Protein AF-A0A7S4A4K2-F1 (afdb_monomer_lite)

Structure (mmCIF, N/CA/C/O backbone):
data_AF-A0A7S4A4K2-F1
#
_entry.id   AF-A0A7S4A4K2-F1
#
loop_
_atom_site.group_PDB
_atom_site.id
_atom_site.type_symbol
_atom_site.label_atom_id
_atom_site.label_alt_id
_atom_site.label_comp_id
_atom_site.label_asym_id
_atom_site.label_entity_id
_atom_site.label_seq_id
_atom_site.pdbx_PDB_ins_code
_atom_site.Cartn_x
_atom_site.Cartn_y
_atom_site.Cartn_z
_atom_site.occupancy
_atom_site.B_iso_or_equiv
_atom_site.auth_seq_id
_atom_site.auth_comp_id
_atom_site.auth_asym_id
_atom_site.auth_atom_id
_atom_site.pdbx_PDB_model_num
ATOM 1 N N . ARG A 1 1 ? -18.159 4.694 46.677 1.00 87.50 1 ARG A N 1
ATOM 2 C CA . ARG A 1 1 ? -17.493 3.717 45.771 1.00 87.50 1 ARG A CA 1
ATOM 3 C C . ARG A 1 1 ? -18.398 3.325 44.604 1.00 87.50 1 ARG A C 1
ATOM 5 O O . ARG A 1 1 ? -17.973 3.451 43.465 1.00 87.50 1 ARG A O 1
ATOM 12 N N . GLU A 1 2 ? -19.650 2.939 44.854 1.00 92.75 2 GLU A N 1
ATOM 13 C CA . GLU A 1 2 ? -20.590 2.555 43.790 1.00 92.75 2 GLU A CA 1
ATOM 14 C C . GLU A 1 2 ? -20.955 3.700 42.827 1.00 92.75 2 GLU A C 1
ATOM 16 O O . GLU A 1 2 ? -20.898 3.511 41.615 1.00 92.75 2 GLU A O 1
ATOM 21 N N . ALA A 1 3 ? -21.215 4.909 43.340 1.00 91.50 3 ALA A N 1
ATOM 22 C CA . ALA A 1 3 ? -21.452 6.094 42.506 1.00 91.50 3 ALA A CA 1
ATOM 23 C C . ALA A 1 3 ? -20.282 6.385 41.541 1.00 91.50 3 ALA A C 1
ATOM 25 O O . ALA A 1 3 ? -20.495 6.662 40.364 1.00 91.50 3 ALA A O 1
ATOM 26 N N . ALA A 1 4 ? -19.038 6.226 42.008 1.00 90.81 4 ALA A N 1
ATOM 27 C CA . ALA A 1 4 ? -17.843 6.402 41.181 1.00 90.81 4 ALA A CA 1
ATOM 28 C C . ALA A 1 4 ? -17.706 5.317 40.094 1.00 90.81 4 ALA A C 1
ATOM 30 O O . ALA A 1 4 ? -17.271 5.618 38.984 1.00 90.81 4 ALA A O 1
ATOM 31 N N . ARG A 1 5 ? -18.108 4.068 40.377 1.00 94.44 5 ARG A N 1
ATOM 32 C CA . ARG A 1 5 ? -18.163 2.993 39.370 1.00 94.44 5 ARG A CA 1
ATOM 33 C C . ARG A 1 5 ? -19.201 3.307 38.290 1.00 94.44 5 ARG A C 1
ATOM 35 O O . ARG A 1 5 ? -18.860 3.289 37.111 1.00 94.44 5 ARG A O 1
ATOM 42 N N . ARG A 1 6 ? -20.424 3.680 38.690 1.00 94.19 6 ARG A N 1
ATOM 43 C CA . ARG A 1 6 ? -21.507 4.053 37.761 1.00 94.19 6 ARG A CA 1
ATOM 44 C C . ARG A 1 6 ? -21.107 5.229 36.864 1.00 94.19 6 ARG A C 1
ATOM 46 O O . ARG A 1 6 ? -21.368 5.194 35.666 1.00 94.19 6 ARG A O 1
ATOM 53 N N . ALA A 1 7 ? -20.414 6.228 37.417 1.00 91.81 7 ALA A N 1
ATOM 54 C CA . ALA A 1 7 ? -19.897 7.359 36.647 1.00 91.81 7 ALA A CA 1
ATOM 55 C C . ALA A 1 7 ? -18.843 6.938 35.603 1.00 91.81 7 ALA A C 1
ATOM 57 O O . ALA A 1 7 ? -18.898 7.394 34.462 1.00 91.81 7 ALA A O 1
ATOM 58 N N . ARG A 1 8 ? -17.914 6.032 35.950 1.00 94.38 8 ARG A N 1
ATOM 59 C CA . ARG A 1 8 ? -16.913 5.499 35.003 1.00 94.38 8 ARG A CA 1
ATOM 60 C C . ARG A 1 8 ? -17.552 4.691 33.875 1.00 94.38 8 ARG A C 1
ATOM 62 O O . ARG A 1 8 ? -17.180 4.870 32.720 1.00 94.38 8 ARG A O 1
ATOM 69 N N . GLU A 1 9 ? -18.526 3.842 34.193 1.00 95.00 9 GLU A N 1
ATOM 70 C CA . GLU A 1 9 ? -19.271 3.065 33.195 1.00 95.00 9 GLU A CA 1
ATOM 71 C C . GLU A 1 9 ? -20.074 3.972 32.256 1.00 95.00 9 GLU A C 1
ATOM 73 O O . GLU A 1 9 ? -20.038 3.786 31.042 1.00 95.00 9 GLU A O 1
ATOM 78 N N . ALA A 1 10 ? -20.755 4.989 32.795 1.00 92.69 10 ALA A N 1
ATOM 79 C CA . ALA A 1 10 ? -21.482 5.968 31.992 1.00 92.69 10 ALA A CA 1
ATOM 80 C C . ALA A 1 10 ? -20.543 6.750 31.057 1.00 92.69 10 ALA A C 1
ATOM 82 O O . ALA A 1 10 ? -20.833 6.871 29.869 1.00 92.69 10 ALA A O 1
ATOM 83 N N . ALA A 1 11 ? -19.388 7.202 31.557 1.00 92.06 11 ALA A N 1
ATOM 84 C CA . ALA A 1 11 ? -18.377 7.871 30.740 1.00 92.06 11 ALA A CA 1
ATOM 85 C C . ALA A 1 11 ? -17.796 6.947 29.654 1.00 92.06 11 ALA A C 1
ATOM 87 O O . ALA A 1 11 ? -17.561 7.394 28.532 1.00 92.06 11 ALA A O 1
ATOM 88 N N . SER A 1 12 ? -17.591 5.660 29.956 1.00 92.31 12 SER A N 1
ATOM 89 C CA . SER A 1 12 ? -17.150 4.671 28.967 1.00 92.31 12 SER A CA 1
ATOM 90 C C . SER A 1 12 ? -18.190 4.472 27.865 1.00 92.31 12 SER A C 1
ATOM 92 O O . SER A 1 12 ? -17.838 4.539 26.691 1.00 92.31 12 SER A O 1
ATOM 94 N N . ARG A 1 13 ? -19.471 4.306 28.228 1.00 92.50 13 ARG A N 1
ATOM 95 C CA . ARG A 1 13 ? -20.576 4.178 27.264 1.00 92.50 13 ARG A CA 1
ATOM 96 C C . ARG A 1 13 ? -20.718 5.418 26.385 1.00 92.50 13 ARG A C 1
ATOM 98 O O . ARG A 1 13 ? -20.894 5.286 25.181 1.00 92.50 13 ARG A O 1
ATOM 105 N N . ALA A 1 14 ? -20.592 6.613 26.962 1.00 90.69 14 ALA A N 1
ATOM 106 C CA . ALA A 1 14 ? -20.636 7.862 26.205 1.00 90.69 14 ALA A CA 1
ATOM 107 C C . ALA A 1 14 ? -19.476 7.963 25.198 1.00 90.69 14 ALA A C 1
ATOM 109 O O . ALA A 1 14 ? -19.697 8.277 24.033 1.00 90.69 14 ALA A O 1
ATOM 110 N N . ARG A 1 15 ? -18.244 7.631 25.613 1.00 89.44 15 ARG A N 1
ATOM 111 C CA . ARG A 1 15 ? -17.077 7.592 24.711 1.00 89.44 15 ARG A CA 1
ATOM 112 C C . ARG A 1 15 ? -17.244 6.568 23.593 1.00 89.44 15 ARG A C 1
ATOM 114 O O . ARG A 1 15 ? -16.834 6.826 22.468 1.00 89.44 15 ARG A O 1
ATOM 121 N N . GLU A 1 16 ? -17.822 5.411 23.898 1.00 85.75 16 GLU A N 1
ATOM 122 C CA . GLU A 1 16 ? -18.100 4.381 22.900 1.00 85.75 16 GLU A CA 1
ATOM 123 C C . GLU A 1 16 ? -19.171 4.832 21.899 1.00 85.75 16 GLU A C 1
ATOM 125 O O . GLU A 1 16 ? -19.001 4.618 20.703 1.00 85.75 16 GLU A O 1
ATOM 130 N N . ALA A 1 17 ? -20.227 5.510 22.360 1.00 83.94 17 ALA A N 1
ATOM 131 C CA . ALA A 1 17 ? -21.260 6.068 21.490 1.00 83.94 17 ALA A CA 1
ATOM 132 C C . ALA A 1 17 ? -20.684 7.103 20.510 1.00 83.94 17 ALA A C 1
ATOM 134 O O . ALA A 1 17 ? -20.900 6.973 19.309 1.00 83.94 17 ALA A O 1
ATOM 135 N N . VAL A 1 18 ? -19.874 8.050 21.004 1.00 87.62 18 VAL A N 1
ATOM 136 C CA . VAL A 1 18 ? -19.183 9.041 20.156 1.00 87.62 18 VAL A CA 1
ATOM 137 C C . VAL A 1 18 ? -18.287 8.351 19.127 1.00 87.62 18 VAL A C 1
ATOM 139 O O . VAL A 1 18 ? -18.363 8.659 17.943 1.00 87.62 18 VAL A O 1
ATOM 142 N N . ARG A 1 19 ? -17.486 7.359 19.544 1.00 83.00 19 ARG A N 1
ATOM 143 C CA . ARG A 1 19 ? -16.639 6.593 18.614 1.00 83.00 19 ARG A CA 1
ATOM 144 C C . ARG A 1 19 ? -17.455 5.885 17.538 1.00 83.00 19 ARG A C 1
ATOM 146 O O . ARG A 1 19 ? -17.050 5.900 16.384 1.00 83.00 19 ARG A O 1
ATOM 153 N N . ARG A 1 20 ? -18.585 5.264 17.893 1.00 82.12 20 ARG A N 1
ATOM 154 C CA . ARG A 1 20 ? -19.461 4.584 16.924 1.00 82.12 20 ARG A CA 1
ATOM 155 C C . ARG A 1 20 ? -20.072 5.561 15.926 1.00 82.12 20 ARG A C 1
ATOM 157 O O . ARG A 1 20 ? -20.151 5.233 14.749 1.00 82.12 20 ARG A O 1
ATOM 164 N N . GLU A 1 21 ? -20.479 6.742 16.378 1.00 85.06 21 GLU A N 1
ATOM 165 C CA . GLU A 1 21 ? -21.014 7.790 15.506 1.00 85.06 21 GLU A CA 1
ATOM 166 C C . GLU A 1 21 ? -19.946 8.323 14.540 1.00 85.06 21 GLU A C 1
ATOM 168 O O . GLU A 1 21 ? -20.183 8.400 13.333 1.00 85.06 21 GLU A O 1
ATOM 173 N N . GLU A 1 22 ? -18.741 8.616 15.039 1.00 84.56 22 GLU A N 1
ATOM 174 C CA . GLU A 1 22 ? -17.606 9.022 14.204 1.00 84.56 22 GLU A CA 1
ATOM 175 C C . GLU A 1 22 ? -17.253 7.955 13.167 1.00 84.56 22 GLU A C 1
ATOM 177 O O . GLU A 1 22 ? -17.004 8.278 12.004 1.00 84.56 22 GLU A O 1
ATOM 182 N N . ALA A 1 23 ? -17.258 6.686 13.571 1.00 80.00 23 ALA A N 1
ATOM 183 C CA . ALA A 1 23 ? -16.930 5.571 12.701 1.00 80.00 23 ALA A CA 1
ATOM 184 C C . ALA A 1 23 ? -18.023 5.331 11.641 1.00 80.00 23 ALA A C 1
ATOM 186 O O . ALA A 1 23 ? -17.724 5.239 10.454 1.00 80.00 23 ALA A O 1
ATOM 187 N N . ALA A 1 24 ? -19.305 5.415 12.014 1.00 79.81 24 ALA A N 1
ATOM 188 C CA . ALA A 1 24 ? -20.416 5.392 11.061 1.00 79.81 24 ALA A CA 1
ATOM 189 C C . ALA A 1 24 ? -20.338 6.552 10.049 1.00 79.81 24 ALA A C 1
ATOM 191 O O . ALA A 1 24 ? -20.499 6.343 8.844 1.00 79.81 24 ALA A O 1
ATOM 192 N N . ARG A 1 25 ? -20.016 7.771 10.505 1.00 84.50 25 ARG A N 1
ATOM 193 C CA . ARG A 1 25 ? -19.803 8.930 9.623 1.00 84.50 25 ARG A CA 1
ATOM 194 C C . ARG A 1 25 ? -18.607 8.722 8.693 1.00 84.50 25 ARG A C 1
ATOM 196 O O . ARG A 1 25 ? -18.665 9.094 7.522 1.00 84.50 25 ARG A O 1
ATOM 203 N N . LYS A 1 26 ? -17.528 8.126 9.201 1.00 83.88 26 LYS A N 1
ATOM 204 C CA . LYS A 1 26 ? -16.335 7.766 8.428 1.00 83.88 26 LYS A CA 1
ATOM 205 C C . LYS A 1 26 ? -16.660 6.718 7.362 1.00 83.88 26 LYS A C 1
ATOM 207 O O . LYS A 1 26 ? -16.248 6.880 6.220 1.00 83.88 26 LYS A O 1
ATOM 212 N N . ALA A 1 27 ? -17.429 5.692 7.707 1.00 78.56 27 ALA A N 1
ATOM 213 C CA . ALA A 1 27 ? -17.874 4.669 6.775 1.00 78.56 27 ALA A CA 1
ATOM 214 C C . ALA A 1 27 ? -18.816 5.248 5.703 1.00 78.56 27 ALA A C 1
ATOM 216 O O . ALA A 1 27 ? -18.757 4.841 4.551 1.00 78.56 27 ALA A O 1
ATOM 217 N N . ALA A 1 28 ? -19.652 6.236 6.030 1.00 81.62 28 ALA A N 1
ATOM 218 C CA . ALA A 1 28 ? -20.587 6.837 5.076 1.00 81.62 28 ALA A CA 1
ATOM 219 C C . ALA A 1 28 ? -19.924 7.675 3.962 1.00 81.62 28 ALA A C 1
ATOM 221 O O . ALA A 1 28 ? -20.559 7.913 2.936 1.00 81.62 28 ALA A O 1
ATOM 222 N N . ARG A 1 29 ? -18.668 8.112 4.132 1.00 87.62 29 ARG A N 1
ATOM 223 C CA . ARG A 1 29 ? -17.941 8.917 3.133 1.00 87.62 29 ARG A CA 1
ATOM 224 C C . ARG A 1 29 ? -16.995 8.075 2.257 1.00 87.62 29 ARG A C 1
ATOM 226 O O . ARG A 1 29 ? -16.599 6.978 2.660 1.00 87.62 29 ARG A O 1
ATOM 233 N N . PRO A 1 30 ? -16.575 8.593 1.087 1.00 88.81 30 PRO A N 1
ATOM 234 C CA . PRO A 1 30 ? -15.472 8.012 0.324 1.00 88.81 30 PRO A CA 1
ATOM 235 C C . PRO A 1 30 ? -14.167 7.940 1.135 1.00 88.81 30 PRO A C 1
ATOM 237 O O . PRO A 1 30 ? -13.930 8.812 1.986 1.00 88.81 30 PRO A O 1
ATOM 240 N N . PRO A 1 31 ? -13.313 6.924 0.895 1.00 93.75 31 PRO A N 1
ATOM 241 C CA . PRO A 1 31 ? -12.045 6.799 1.598 1.00 93.75 31 PRO A CA 1
ATOM 242 C C . PRO A 1 31 ? -11.072 7.905 1.185 1.00 93.75 31 PRO A C 1
ATOM 244 O O . PRO A 1 31 ? -10.984 8.292 0.020 1.00 93.75 31 PRO A O 1
ATOM 247 N N . ARG A 1 32 ? -10.300 8.377 2.161 1.00 96.81 32 ARG A N 1
ATOM 248 C CA . ARG A 1 32 ? -9.120 9.220 1.968 1.00 96.81 32 ARG A CA 1
ATOM 249 C C . ARG A 1 32 ? -7.946 8.326 1.612 1.00 96.81 32 ARG A C 1
ATOM 251 O O . ARG A 1 32 ? -7.582 7.451 2.399 1.00 96.81 32 ARG A O 1
ATOM 258 N N . VAL A 1 33 ? -7.346 8.559 0.456 1.00 98.00 33 VAL A N 1
ATOM 259 C CA . VAL A 1 33 ? -6.294 7.706 -0.097 1.00 98.00 33 VAL A CA 1
ATOM 260 C C . VAL A 1 33 ? -4.959 8.430 -0.020 1.00 98.00 33 VAL A C 1
ATOM 262 O O . VAL A 1 33 ? -4.809 9.510 -0.584 1.00 98.00 33 VAL A O 1
ATOM 265 N N . LEU A 1 34 ? -3.983 7.846 0.675 1.00 98.38 34 LEU A N 1
ATOM 266 C CA . LEU A 1 34 ? -2.590 8.285 0.581 1.00 98.38 34 LEU A CA 1
ATOM 267 C C . LEU A 1 34 ? -1.860 7.379 -0.408 1.00 98.38 34 LEU A C 1
ATOM 269 O O . LEU A 1 34 ? -1.658 6.196 -0.136 1.00 98.38 34 LEU A O 1
ATOM 273 N N . PHE A 1 35 ? -1.468 7.933 -1.549 1.00 98.38 35 PHE A N 1
ATOM 274 C CA . PHE A 1 35 ? -0.656 7.251 -2.545 1.00 98.38 35 PHE A CA 1
ATOM 275 C C . PHE A 1 35 ? 0.831 7.552 -2.330 1.00 98.38 35 PHE A C 1
ATOM 277 O O . PHE A 1 35 ? 1.246 8.710 -2.316 1.00 98.38 35 PHE A O 1
ATOM 284 N N . VAL A 1 36 ? 1.636 6.498 -2.205 1.00 97.69 36 VAL A N 1
ATOM 285 C CA . VAL A 1 36 ? 3.095 6.549 -2.089 1.00 97.69 36 VAL A CA 1
ATOM 286 C C . VAL A 1 36 ? 3.693 6.037 -3.397 1.00 97.69 36 VAL A C 1
ATOM 288 O O . VAL A 1 36 ? 3.592 4.851 -3.737 1.00 97.69 36 VAL A O 1
ATOM 291 N N . HIS A 1 37 ? 4.277 6.951 -4.167 1.00 95.75 37 HIS A N 1
ATOM 292 C CA . HIS A 1 37 ? 4.726 6.675 -5.529 1.00 95.75 37 HIS A CA 1
ATOM 293 C C . HIS A 1 37 ? 6.018 5.835 -5.586 1.00 95.75 37 HIS A C 1
ATOM 295 O O . HIS A 1 37 ? 6.697 5.620 -4.587 1.00 95.75 37 HIS A O 1
ATOM 301 N N . GLY A 1 38 ? 6.353 5.314 -6.768 1.00 91.75 38 GLY A N 1
ATOM 302 C CA . GLY A 1 38 ? 7.598 4.571 -7.000 1.00 91.75 38 GLY A CA 1
ATOM 303 C C . GLY A 1 38 ? 8.807 5.485 -7.224 1.00 91.75 38 GLY A C 1
ATOM 304 O O . GLY A 1 38 ? 8.650 6.696 -7.396 1.00 91.75 38 GLY A O 1
ATOM 305 N N . LEU A 1 39 ? 10.004 4.899 -7.290 1.00 87.25 39 LEU A N 1
ATOM 306 C CA . LEU A 1 39 ? 11.230 5.617 -7.644 1.00 87.25 39 LEU A CA 1
ATOM 307 C C . LEU A 1 39 ? 11.095 6.216 -9.055 1.00 87.25 39 LEU A C 1
ATOM 309 O O . LEU A 1 39 ? 10.427 5.616 -9.896 1.00 87.25 39 LEU A O 1
ATOM 313 N N . GLU A 1 40 ? 11.658 7.407 -9.284 1.00 82.94 40 GLU A N 1
ATOM 314 C CA . GLU A 1 40 ? 11.585 8.157 -10.560 1.00 82.94 40 GLU A CA 1
ATOM 315 C C . GLU A 1 40 ? 10.162 8.514 -11.042 1.00 82.94 40 GLU A C 1
ATOM 317 O O . GLU A 1 40 ? 9.976 9.071 -12.122 1.00 82.94 40 GLU A O 1
ATOM 322 N N . SER A 1 41 ? 9.138 8.241 -10.231 1.00 87.44 41 SER A N 1
ATOM 323 C CA . SER A 1 41 ? 7.772 8.714 -10.453 1.00 87.44 41 SER A CA 1
ATOM 324 C C . SER A 1 41 ? 7.438 9.866 -9.502 1.00 87.44 41 SER A C 1
ATOM 326 O O . SER A 1 41 ? 8.287 10.320 -8.741 1.00 87.44 41 SER A O 1
ATOM 328 N N . GLY A 1 42 ? 6.206 10.369 -9.545 1.00 89.81 42 GLY A N 1
ATOM 329 C CA . GLY A 1 42 ? 5.791 11.471 -8.684 1.00 89.81 42 GLY A CA 1
ATOM 330 C C . GLY A 1 42 ? 4.280 11.690 -8.684 1.00 89.81 42 GLY A C 1
ATOM 331 O O . GLY A 1 42 ? 3.541 10.887 -9.270 1.00 89.81 42 GLY A O 1
ATOM 332 N N . PRO A 1 43 ? 3.807 12.803 -8.095 1.00 93.00 43 PRO A N 1
ATOM 333 C CA . PRO A 1 43 ? 2.380 13.127 -7.974 1.00 93.00 43 PRO A CA 1
ATOM 334 C C . PRO A 1 43 ? 1.621 13.232 -9.305 1.00 93.00 43 PRO A C 1
ATOM 336 O O . PRO A 1 43 ? 0.399 13.123 -9.335 1.00 93.00 43 PRO A O 1
ATOM 339 N N . HIS A 1 44 ? 2.334 13.394 -10.421 1.00 93.62 44 HIS A N 1
ATOM 340 C CA . HIS A 1 44 ? 1.761 13.454 -11.769 1.00 93.62 44 HIS A CA 1
ATOM 341 C C . HIS A 1 44 ? 1.866 12.125 -12.541 1.00 93.62 44 HIS A C 1
ATOM 343 O O . HIS A 1 44 ? 1.535 12.053 -13.729 1.00 93.62 44 HIS A O 1
ATOM 349 N N . GLY A 1 45 ? 2.314 11.048 -11.891 1.00 93.12 45 GLY A N 1
ATOM 350 C CA . GLY A 1 45 ? 2.346 9.711 -12.480 1.00 93.12 45 GLY A CA 1
ATOM 351 C C . GLY A 1 45 ? 0.945 9.175 -12.795 1.00 93.12 45 GLY A C 1
ATOM 352 O O . GLY A 1 45 ? -0.049 9.633 -12.234 1.00 93.12 45 GLY A O 1
ATOM 353 N N . LEU A 1 46 ? 0.867 8.170 -13.677 1.00 94.44 46 LEU A N 1
ATOM 354 C CA . LEU A 1 46 ? -0.398 7.556 -14.112 1.00 94.44 46 LEU A CA 1
ATOM 355 C C . LEU A 1 46 ? -1.282 7.135 -12.926 1.00 94.44 46 LEU A C 1
ATOM 357 O O . LEU A 1 46 ? -2.434 7.538 -12.845 1.00 94.44 46 LEU A O 1
ATOM 361 N N . LYS A 1 47 ? -0.720 6.373 -11.981 1.00 95.94 47 LYS A N 1
ATOM 362 C CA . LYS A 1 47 ? -1.441 5.856 -10.805 1.00 95.94 47 LYS A CA 1
ATOM 363 C C . LYS A 1 47 ? -1.897 6.966 -9.853 1.00 95.94 47 LYS A C 1
ATOM 365 O O . LYS A 1 47 ? -3.009 6.908 -9.339 1.00 95.94 47 LYS A O 1
ATOM 370 N N . ALA A 1 48 ? -1.065 7.992 -9.657 1.00 96.38 48 ALA A N 1
ATOM 371 C CA . ALA A 1 48 ? -1.400 9.137 -8.814 1.00 96.38 48 ALA A CA 1
ATOM 372 C C . ALA A 1 48 ? -2.586 9.925 -9.394 1.00 96.38 48 ALA A C 1
ATOM 374 O O . ALA A 1 48 ? -3.554 10.186 -8.682 1.00 96.38 48 ALA A O 1
ATOM 375 N N . ARG A 1 49 ? -2.548 10.223 -10.702 1.00 96.62 49 ARG A N 1
ATOM 376 C CA . ARG A 1 49 ? -3.657 10.875 -11.417 1.00 96.62 49 ARG A CA 1
ATOM 377 C C . ARG A 1 49 ? -4.919 10.020 -11.419 1.00 96.62 49 ARG A C 1
ATOM 379 O O . ARG A 1 49 ? -5.977 10.519 -11.059 1.00 96.62 49 ARG A O 1
ATOM 386 N N . TYR A 1 50 ? -4.791 8.726 -11.715 1.00 96.31 50 TYR A N 1
ATOM 387 C CA . TYR A 1 50 ? -5.913 7.785 -11.713 1.00 96.31 50 TYR A CA 1
ATOM 388 C C . TYR A 1 50 ? -6.683 7.800 -10.384 1.00 96.31 50 TYR A C 1
ATOM 390 O O . TYR A 1 50 ? -7.914 7.829 -10.385 1.00 96.31 50 TYR A O 1
ATOM 398 N N . LEU A 1 51 ? -5.959 7.797 -9.257 1.00 96.56 51 LEU A N 1
ATOM 399 C CA . LEU A 1 51 ? -6.545 7.885 -7.918 1.00 96.56 51 LEU A CA 1
ATOM 400 C C . LEU A 1 51 ? -7.138 9.271 -7.636 1.00 96.56 51 LEU A C 1
ATOM 402 O O . LEU A 1 51 ? -8.247 9.350 -7.117 1.00 96.56 51 LEU A O 1
ATOM 406 N N . ALA A 1 52 ? -6.444 10.352 -8.001 1.00 95.88 52 ALA A N 1
ATOM 407 C CA . ALA A 1 52 ? -6.938 11.719 -7.817 1.00 95.88 52 ALA A CA 1
ATOM 408 C C . ALA A 1 52 ? -8.233 12.008 -8.597 1.00 95.88 52 ALA A C 1
ATOM 410 O O . ALA A 1 52 ? -9.082 12.751 -8.121 1.00 95.88 52 ALA A O 1
ATOM 411 N N . GLU A 1 53 ? -8.419 11.385 -9.760 1.00 95.75 53 GLU A N 1
ATOM 412 C CA . GLU A 1 53 ? -9.648 11.493 -10.558 1.00 95.75 53 GLU A CA 1
ATOM 413 C C . GLU A 1 53 ? -10.843 10.737 -9.950 1.00 95.75 53 GLU A C 1
ATOM 415 O O . GLU A 1 53 ? -11.988 11.026 -10.289 1.00 95.75 53 GLU A O 1
ATOM 420 N N . ARG A 1 54 ? -10.598 9.740 -9.088 1.00 95.06 54 ARG A N 1
ATOM 421 C CA . ARG A 1 54 ? -11.629 8.803 -8.593 1.00 95.06 54 ARG A CA 1
ATOM 422 C C . ARG A 1 54 ? -11.944 8.949 -7.112 1.00 95.06 54 ARG A C 1
ATOM 424 O O . ARG A 1 54 ? -13.004 8.509 -6.672 1.00 95.06 54 ARG A O 1
ATOM 431 N N . PHE A 1 55 ? -11.043 9.555 -6.348 1.00 94.69 55 PHE A N 1
ATOM 432 C CA . PHE A 1 55 ? -11.220 9.811 -4.928 1.00 94.69 55 PHE A CA 1
ATOM 433 C C . PHE A 1 55 ? -11.119 11.308 -4.667 1.00 94.69 55 PHE A C 1
ATOM 435 O O . PHE A 1 55 ? -10.070 11.910 -4.875 1.00 94.69 55 PHE A O 1
ATOM 442 N N . GLU A 1 56 ? -12.199 11.881 -4.128 1.00 90.69 56 GLU A N 1
ATOM 443 C CA . GLU A 1 56 ? -12.279 13.296 -3.731 1.00 90.69 56 GLU A CA 1
ATOM 444 C C . GLU A 1 56 ? -11.120 13.712 -2.810 1.00 90.69 56 GLU A C 1
ATOM 446 O O . GLU A 1 56 ? -10.652 14.849 -2.827 1.00 90.69 56 GLU A O 1
ATOM 451 N N . HIS A 1 57 ? -10.630 12.772 -2.002 1.00 93.38 57 HIS A N 1
ATOM 452 C CA . HIS A 1 57 ? -9.517 12.985 -1.093 1.00 93.38 57 HIS A CA 1
ATOM 453 C C . HIS A 1 57 ? -8.387 12.002 -1.389 1.00 93.38 57 HIS A C 1
ATOM 455 O O . HIS A 1 57 ? -8.219 11.006 -0.686 1.00 93.38 57 HIS A O 1
ATOM 461 N N . SER A 1 58 ? -7.594 12.302 -2.414 1.00 95.50 58 SER A N 1
ATOM 462 C CA . SER A 1 58 ? -6.351 11.594 -2.719 1.00 95.50 58 SER A CA 1
ATOM 463 C C . SER A 1 58 ? -5.151 12.513 -2.501 1.00 95.50 58 SER A C 1
ATOM 465 O O . SER A 1 58 ? -5.133 13.638 -3.000 1.00 95.50 58 SER A O 1
ATOM 467 N N . LEU A 1 59 ? -4.144 12.039 -1.770 1.00 96.56 59 LEU A N 1
ATOM 468 C CA . LEU A 1 59 ? -2.878 12.738 -1.558 1.00 96.56 59 LEU A CA 1
ATOM 469 C C . LEU A 1 59 ? -1.723 11.896 -2.100 1.00 96.56 59 LEU A C 1
ATOM 471 O O . LEU A 1 59 ? -1.623 10.713 -1.794 1.00 96.56 59 LEU A O 1
ATOM 475 N N . CYS A 1 60 ? -0.820 12.524 -2.850 1.00 96.50 60 CYS A N 1
ATOM 476 C CA . CYS A 1 60 ? 0.475 11.958 -3.211 1.00 96.50 60 CYS A CA 1
ATOM 477 C C . CYS A 1 60 ? 1.555 12.991 -2.896 1.00 96.50 60 CYS A C 1
ATOM 479 O O . CYS A 1 60 ? 1.599 14.047 -3.526 1.00 96.50 60 CYS A O 1
ATOM 481 N N . VAL A 1 61 ? 2.419 12.690 -1.928 1.00 93.25 61 VAL A N 1
ATOM 482 C CA . VAL A 1 61 ? 3.558 13.550 -1.579 1.00 93.25 61 VAL A CA 1
ATOM 483 C C . VAL A 1 61 ? 4.709 13.250 -2.533 1.00 93.25 61 VAL A C 1
ATOM 485 O O . VAL A 1 61 ? 4.991 12.083 -2.796 1.00 93.25 61 VAL A O 1
ATOM 488 N N . ALA A 1 62 ? 5.344 14.291 -3.075 1.00 92.12 62 ALA A N 1
ATOM 489 C CA . ALA A 1 62 ? 6.554 14.134 -3.875 1.00 92.12 62 ALA A CA 1
ATOM 490 C C . ALA A 1 62 ? 7.713 13.688 -2.978 1.00 92.12 62 ALA A C 1
ATOM 492 O O . ALA A 1 62 ? 7.943 14.280 -1.926 1.00 92.12 62 ALA A O 1
ATOM 493 N N . MET A 1 63 ? 8.434 12.657 -3.402 1.00 89.94 63 MET A N 1
ATOM 494 C CA . MET A 1 63 ? 9.596 12.130 -2.695 1.00 89.94 63 MET A CA 1
ATOM 495 C C . MET A 1 63 ? 10.892 12.487 -3.435 1.00 89.94 63 MET A C 1
ATOM 497 O O . MET A 1 63 ? 10.879 12.530 -4.672 1.00 89.94 63 MET A O 1
ATOM 501 N N . PRO A 1 64 ? 12.002 12.717 -2.709 1.00 82.06 64 PRO A N 1
ATOM 502 C CA . PRO A 1 64 ? 13.331 12.863 -3.297 1.00 82.06 64 PRO A CA 1
ATOM 503 C C . PRO A 1 64 ? 13.664 11.727 -4.275 1.00 82.06 64 PRO A C 1
ATOM 505 O O . PRO A 1 64 ? 13.274 10.572 -4.077 1.00 82.06 64 PRO A O 1
ATOM 508 N N . ASN A 1 65 ? 14.378 12.051 -5.357 1.00 67.94 65 ASN A N 1
ATOM 509 C CA . ASN A 1 65 ? 14.797 11.050 -6.332 1.00 67.94 65 ASN A CA 1
ATOM 510 C C . ASN A 1 65 ? 16.135 10.422 -5.919 1.00 67.94 65 ASN A C 1
ATOM 512 O O . ASN A 1 65 ? 17.193 11.011 -6.135 1.00 67.94 65 ASN A O 1
ATOM 516 N N . SER A 1 66 ? 16.089 9.180 -5.435 1.00 60.59 66 SER A N 1
ATOM 517 C CA . SER A 1 66 ? 17.286 8.448 -5.006 1.00 60.59 66 SER A CA 1
ATOM 518 C C . SER A 1 66 ? 18.247 8.072 -6.144 1.00 60.59 66 SER A C 1
ATOM 520 O O . SER A 1 66 ? 19.271 7.441 -5.885 1.00 60.59 66 SER A O 1
ATOM 522 N N . ALA A 1 67 ? 17.917 8.354 -7.411 1.00 54.25 67 ALA A N 1
ATOM 523 C CA . ALA A 1 67 ? 18.780 8.048 -8.555 1.00 54.25 67 ALA A CA 1
ATOM 524 C C . ALA A 1 67 ? 20.025 8.954 -8.630 1.00 54.25 67 ALA A C 1
ATOM 526 O O . ALA A 1 67 ? 21.024 8.569 -9.232 1.00 54.25 67 ALA A O 1
ATOM 527 N N . THR A 1 68 ? 19.982 10.138 -8.011 1.00 50.97 68 THR A N 1
ATOM 528 C CA . THR A 1 68 ? 21.077 11.130 -8.022 1.00 50.97 68 THR A CA 1
ATOM 529 C C . THR A 1 68 ? 21.753 11.305 -6.662 1.00 50.97 68 THR A C 1
ATOM 531 O O . THR A 1 68 ? 22.551 12.222 -6.484 1.00 50.97 68 THR A O 1
ATOM 534 N N . ALA A 1 69 ? 21.412 10.466 -5.688 1.00 55.75 69 ALA A N 1
ATOM 535 C CA . ALA A 1 69 ? 21.798 10.672 -4.304 1.00 55.75 69 ALA A CA 1
ATOM 536 C C . ALA A 1 69 ? 23.204 10.162 -3.996 1.00 55.75 69 ALA A C 1
ATOM 538 O O . ALA A 1 69 ? 23.585 9.054 -4.373 1.00 55.75 69 ALA A O 1
ATOM 539 N N . THR A 1 70 ? 23.952 10.952 -3.228 1.00 61.56 70 THR A N 1
ATOM 540 C CA . THR A 1 70 ? 25.252 10.561 -2.665 1.00 61.56 70 THR A CA 1
ATOM 541 C C . THR A 1 70 ? 25.111 9.468 -1.594 1.00 61.56 70 THR A C 1
ATOM 543 O O . THR A 1 70 ? 26.085 8.786 -1.284 1.00 61.56 70 THR A O 1
ATOM 546 N N . SER A 1 71 ? 23.903 9.289 -1.038 1.00 72.31 71 SER A N 1
ATOM 547 C CA . SER A 1 71 ? 23.542 8.229 -0.094 1.00 72.31 71 SER A CA 1
ATOM 548 C C . SER A 1 71 ? 22.101 7.783 -0.323 1.00 72.31 71 SER A C 1
ATOM 550 O O . SER A 1 71 ? 21.160 8.550 -0.141 1.00 72.31 71 SER A O 1
ATOM 552 N N . PHE A 1 72 ? 21.919 6.519 -0.690 1.00 76.00 72 PHE A N 1
ATOM 553 C CA . PHE A 1 72 ? 20.598 5.934 -0.900 1.00 76.00 72 PHE A CA 1
ATOM 554 C C . PHE A 1 72 ? 19.857 5.728 0.428 1.00 76.00 72 PHE A C 1
ATOM 556 O O . PHE A 1 72 ? 18.631 5.819 0.481 1.00 76.00 72 PHE A O 1
ATOM 563 N N . VAL A 1 73 ? 20.593 5.446 1.510 1.00 72.94 73 VAL A N 1
ATOM 564 C CA . VAL A 1 73 ? 20.016 5.273 2.854 1.00 72.94 73 VAL A CA 1
ATOM 565 C C . VAL A 1 73 ? 19.412 6.572 3.379 1.00 72.94 73 VAL A C 1
ATOM 567 O O . VAL A 1 73 ? 18.298 6.539 3.901 1.00 72.94 73 VAL A O 1
ATOM 570 N N . HIS A 1 74 ? 20.118 7.699 3.241 1.00 75.62 74 HIS A N 1
ATOM 571 C CA . HIS A 1 74 ? 19.606 8.993 3.696 1.00 75.62 74 HIS A CA 1
ATOM 572 C C . HIS A 1 74 ? 18.321 9.379 2.961 1.00 75.62 74 HIS A C 1
ATOM 574 O O . HIS A 1 74 ? 17.324 9.677 3.616 1.00 75.62 74 HIS A O 1
ATOM 580 N N . ASP A 1 75 ? 18.306 9.253 1.635 1.00 82.38 75 ASP A N 1
ATOM 581 C CA . ASP A 1 75 ? 17.114 9.499 0.824 1.00 82.38 75 ASP A CA 1
ATOM 582 C C . ASP A 1 75 ? 15.942 8.591 1.214 1.00 82.38 75 ASP A C 1
ATOM 584 O O . ASP A 1 75 ? 14.796 9.035 1.280 1.00 82.38 75 ASP A O 1
ATOM 588 N N . TYR A 1 76 ? 16.206 7.311 1.494 1.00 85.00 76 TYR A N 1
ATOM 589 C CA . TYR A 1 76 ? 15.160 6.376 1.903 1.00 85.00 76 TYR A CA 1
ATOM 590 C C . TYR A 1 76 ? 14.522 6.766 3.246 1.00 85.00 76 TYR A C 1
ATOM 592 O O . TYR A 1 76 ? 13.295 6.758 3.360 1.00 85.00 76 TYR A O 1
ATOM 600 N N . GLU A 1 77 ? 15.327 7.117 4.254 1.00 83.75 77 GLU A N 1
ATOM 601 C CA . GLU A 1 77 ? 14.807 7.558 5.558 1.00 83.75 77 GLU A CA 1
ATOM 602 C C . GLU A 1 77 ? 14.100 8.921 5.452 1.00 83.75 77 GLU A C 1
ATOM 604 O O . GLU A 1 77 ? 13.051 9.102 6.067 1.00 83.75 77 GLU A O 1
ATOM 609 N N . GLU A 1 78 ? 14.581 9.846 4.612 1.00 87.38 78 GLU A N 1
ATOM 610 C CA . GLU A 1 78 ? 13.869 11.100 4.324 1.00 87.38 78 GLU A CA 1
ATOM 611 C C . GLU A 1 78 ? 12.490 10.829 3.705 1.00 87.38 78 GLU A C 1
ATOM 613 O O . GLU A 1 78 ? 11.479 11.370 4.157 1.00 87.38 78 GLU A O 1
ATOM 618 N N . CYS A 1 79 ? 12.413 9.922 2.726 1.00 90.81 79 CYS A N 1
ATOM 619 C CA . CYS A 1 79 ? 11.137 9.506 2.150 1.00 90.81 79 CYS A CA 1
ATOM 620 C C . CYS A 1 79 ? 10.204 8.899 3.208 1.00 90.81 79 CYS A C 1
ATOM 622 O O . CYS A 1 79 ? 9.003 9.179 3.197 1.00 90.81 79 CYS A O 1
ATOM 624 N N . LEU A 1 80 ? 10.729 8.069 4.115 1.00 87.38 80 LEU A N 1
ATOM 625 C CA . LEU A 1 80 ? 9.944 7.442 5.176 1.00 87.38 80 LEU A CA 1
ATOM 626 C C . LEU A 1 80 ? 9.368 8.477 6.149 1.00 87.38 80 LEU A C 1
ATOM 628 O O . LEU A 1 80 ? 8.182 8.404 6.480 1.00 87.38 80 LEU A O 1
ATOM 632 N N . GLU A 1 81 ? 10.176 9.450 6.569 1.00 88.38 81 GLU A N 1
ATOM 633 C CA . GLU A 1 81 ? 9.738 10.534 7.447 1.00 88.38 81 GLU A CA 1
ATOM 634 C C . GLU A 1 81 ? 8.689 11.423 6.771 1.00 88.38 81 GLU A C 1
ATOM 636 O O . GLU A 1 81 ? 7.644 11.683 7.372 1.00 88.38 81 GLU A O 1
ATOM 641 N N . LEU A 1 82 ? 8.874 11.769 5.492 1.00 93.38 82 LEU A N 1
ATOM 642 C CA . LEU A 1 82 ? 7.864 12.487 4.705 1.00 93.38 82 LEU A CA 1
ATOM 643 C C . LEU A 1 82 ? 6.520 11.744 4.691 1.00 93.38 82 LEU A C 1
ATOM 645 O O . LEU A 1 82 ? 5.464 12.350 4.887 1.00 93.38 82 LEU A O 1
ATOM 649 N N . GLN A 1 83 ? 6.533 10.420 4.503 1.00 95.69 83 GLN A N 1
ATOM 650 C CA . GLN A 1 83 ? 5.293 9.641 4.538 1.00 95.69 83 GLN A CA 1
ATOM 651 C C . GLN A 1 83 ? 4.703 9.539 5.950 1.00 95.69 83 GLN A C 1
ATOM 653 O O . GLN A 1 83 ? 3.480 9.562 6.102 1.00 95.69 83 GLN A O 1
ATOM 658 N N . ARG A 1 84 ? 5.531 9.465 6.997 1.00 93.56 84 ARG A N 1
ATOM 659 C CA . ARG A 1 84 ? 5.067 9.477 8.393 1.00 93.56 84 ARG A CA 1
ATOM 660 C C . ARG A 1 84 ? 4.365 10.794 8.735 1.00 93.56 84 ARG A C 1
ATOM 662 O O . ARG A 1 84 ? 3.308 10.782 9.369 1.00 93.56 84 ARG A O 1
ATOM 669 N N . GLU A 1 85 ? 4.913 11.920 8.297 1.00 93.88 85 GLU A N 1
ATOM 670 C CA . GLU A 1 85 ? 4.290 13.236 8.451 1.00 93.88 85 GLU A CA 1
ATOM 671 C C . GLU A 1 85 ? 2.985 13.335 7.658 1.00 93.88 85 GLU A C 1
ATOM 673 O O . GLU A 1 85 ? 1.966 13.784 8.194 1.00 93.88 85 GLU A O 1
ATOM 678 N N . ALA A 1 86 ? 2.970 12.820 6.424 1.00 96.00 86 ALA A N 1
ATOM 679 C CA . ALA A 1 86 ? 1.764 12.747 5.608 1.00 96.00 86 ALA A CA 1
ATOM 680 C C . ALA A 1 86 ? 0.661 11.920 6.288 1.00 96.00 86 ALA A C 1
ATOM 682 O O . ALA A 1 86 ? -0.489 12.357 6.322 1.00 96.00 86 ALA A O 1
ATOM 683 N N . LEU A 1 87 ? 0.987 10.772 6.896 1.00 94.00 87 LEU A N 1
ATOM 684 C CA . LEU A 1 87 ? 0.033 9.980 7.681 1.00 94.00 87 LEU A CA 1
ATOM 685 C C . LEU A 1 87 ? -0.589 10.801 8.819 1.00 94.00 87 LEU A C 1
ATOM 687 O O . LEU A 1 87 ? -1.809 10.779 8.998 1.00 94.00 87 LEU A O 1
ATOM 691 N N . ALA A 1 88 ? 0.231 11.540 9.570 1.00 92.94 88 ALA A N 1
ATOM 692 C CA . ALA A 1 88 ? -0.222 12.330 10.712 1.00 92.94 88 ALA A CA 1
ATOM 693 C C . ALA A 1 88 ? -1.106 13.520 10.298 1.00 92.94 88 ALA A C 1
ATOM 695 O O . ALA A 1 88 ? -2.139 13.775 10.929 1.00 92.94 88 ALA A O 1
ATOM 696 N N . ALA A 1 89 ? -0.720 14.228 9.235 1.00 94.88 89 ALA A N 1
ATOM 697 C CA . ALA A 1 89 ? -1.423 15.410 8.747 1.00 94.88 89 ALA A CA 1
ATOM 698 C C . ALA A 1 89 ? -2.696 15.047 7.968 1.00 94.88 89 ALA A C 1
ATOM 700 O O . ALA A 1 89 ? -3.773 15.585 8.228 1.00 94.88 89 ALA A O 1
ATOM 701 N N . PHE A 1 90 ? -2.587 14.112 7.023 1.00 96.81 90 PHE A N 1
ATOM 702 C CA . PHE A 1 90 ? -3.674 13.764 6.113 1.00 96.81 90 PHE A CA 1
ATOM 703 C C . PHE A 1 90 ? -4.669 12.775 6.721 1.00 96.81 90 PHE A C 1
ATOM 705 O O . PHE A 1 90 ? -5.845 12.808 6.347 1.00 96.81 90 PHE A O 1
ATOM 712 N N . LYS A 1 91 ? -4.230 11.927 7.663 1.00 94.88 91 LYS A N 1
ATOM 713 C CA . LYS A 1 91 ? -5.046 10.879 8.301 1.00 94.88 91 LYS A CA 1
ATOM 714 C C . LYS A 1 91 ? -5.796 10.039 7.255 1.00 94.88 91 LYS A C 1
ATOM 716 O O . LYS A 1 91 ? -7.028 10.115 7.186 1.00 94.88 91 LYS A O 1
ATOM 721 N N . PRO A 1 92 ? -5.072 9.311 6.384 1.00 96.06 92 PRO A N 1
ATOM 722 C CA . PRO A 1 92 ? -5.710 8.505 5.357 1.00 96.06 92 PRO A CA 1
ATOM 723 C C . PRO A 1 92 ? -6.533 7.373 5.966 1.00 96.06 92 PRO A C 1
ATOM 725 O O . PRO A 1 92 ? -6.328 6.949 7.104 1.00 96.06 92 PRO A O 1
ATOM 728 N N . ASP A 1 93 ? -7.448 6.867 5.154 1.00 94.25 93 ASP A N 1
ATOM 729 C CA . ASP A 1 93 ? -8.241 5.679 5.433 1.00 94.25 93 ASP A CA 1
ATOM 730 C C . ASP A 1 93 ? -7.633 4.435 4.794 1.00 94.25 93 ASP A C 1
ATOM 732 O O . ASP A 1 93 ? -7.767 3.344 5.337 1.00 94.25 93 ASP A O 1
ATOM 736 N N . VAL A 1 94 ? -6.954 4.612 3.659 1.00 95.31 94 VAL A N 1
ATOM 737 C CA . VAL A 1 94 ? -6.248 3.566 2.920 1.00 95.31 94 VAL A CA 1
ATOM 738 C C . VAL A 1 94 ? -4.921 4.137 2.429 1.00 95.31 94 VAL A C 1
ATOM 740 O O . VAL A 1 94 ? -4.879 5.265 1.929 1.00 95.31 94 VAL A O 1
ATOM 743 N N . ILE A 1 95 ? -3.845 3.357 2.538 1.00 97.56 95 ILE A N 1
ATOM 744 C CA . ILE A 1 95 ? -2.585 3.669 1.853 1.00 97.56 95 ILE A CA 1
ATOM 745 C C . ILE A 1 95 ? -2.436 2.816 0.596 1.00 97.56 95 ILE A C 1
ATOM 747 O O . ILE A 1 95 ? -2.828 1.649 0.568 1.00 97.56 95 ILE A O 1
ATOM 751 N N . VAL A 1 96 ? -1.849 3.388 -0.447 1.00 98.25 96 VAL A N 1
ATOM 752 C CA . VAL A 1 96 ? -1.547 2.693 -1.698 1.00 98.25 96 VAL A CA 1
ATOM 753 C C . VAL A 1 96 ? -0.080 2.930 -2.026 1.00 98.25 96 VAL A C 1
ATOM 755 O O . VAL A 1 96 ? 0.306 4.063 -2.277 1.00 98.25 96 VAL A O 1
ATOM 758 N N . GLY A 1 97 ? 0.746 1.888 -2.027 1.00 97.62 97 GLY A N 1
ATOM 759 C CA . GLY A 1 97 ? 2.185 2.001 -2.279 1.00 97.62 97 GLY A CA 1
ATOM 760 C C . GLY A 1 97 ? 2.595 1.289 -3.559 1.00 97.62 97 GLY A C 1
ATOM 761 O O . GLY A 1 97 ? 2.249 0.127 -3.741 1.00 97.62 97 GLY A O 1
ATOM 762 N N . SER A 1 98 ? 3.360 1.948 -4.432 1.00 97.50 98 SER A N 1
ATOM 763 C CA . SER A 1 98 ? 3.849 1.353 -5.686 1.00 97.50 98 SER A CA 1
ATOM 764 C C . SER A 1 98 ? 5.362 1.185 -5.700 1.00 97.50 98 SER A C 1
ATOM 766 O O . SER A 1 98 ? 6.080 2.152 -5.477 1.00 97.50 98 SER A O 1
ATOM 768 N N . SER A 1 99 ? 5.864 -0.006 -6.041 1.00 95.06 99 SER A N 1
ATOM 769 C CA . SER A 1 99 ? 7.298 -0.303 -6.173 1.00 95.06 99 SER A CA 1
ATOM 770 C C . SER A 1 99 ? 8.098 0.162 -4.943 1.00 95.06 99 SER A C 1
ATOM 772 O O . SER A 1 99 ? 7.882 -0.375 -3.853 1.00 95.06 99 SER A O 1
ATOM 774 N N . PHE A 1 100 ? 8.963 1.175 -5.077 1.00 93.88 100 PHE A N 1
ATOM 775 C CA . PHE A 1 100 ? 9.648 1.857 -3.966 1.00 93.88 100 PHE A CA 1
ATOM 776 C C . PHE A 1 100 ? 8.683 2.323 -2.863 1.00 93.88 100 PHE A C 1
ATOM 778 O O . PHE A 1 100 ? 8.881 2.001 -1.694 1.00 93.88 100 PHE A O 1
ATOM 785 N N . GLY A 1 101 ? 7.584 2.987 -3.223 1.00 94.88 101 GLY A N 1
ATOM 786 C CA . GLY A 1 101 ? 6.554 3.398 -2.271 1.00 94.88 101 GLY A CA 1
ATOM 787 C C . GLY A 1 101 ? 5.863 2.221 -1.587 1.00 94.88 101 GLY A C 1
ATOM 788 O O . GLY A 1 101 ? 5.483 2.316 -0.426 1.00 94.88 101 GLY A O 1
ATOM 789 N N . GLY A 1 102 ? 5.778 1.066 -2.254 1.00 94.75 102 GLY A N 1
ATOM 790 C CA . GLY A 1 102 ? 5.320 -0.179 -1.634 1.00 94.75 102 GLY A CA 1
ATOM 791 C C . GLY A 1 102 ? 6.270 -0.680 -0.540 1.00 94.75 102 GLY A C 1
ATOM 792 O O . GLY A 1 102 ? 5.809 -1.189 0.481 1.00 94.75 102 GLY A O 1
ATOM 793 N N . ALA A 1 103 ? 7.585 -0.498 -0.712 1.00 91.06 103 ALA A N 1
ATOM 794 C CA . ALA A 1 103 ? 8.573 -0.801 0.324 1.00 91.06 103 ALA A CA 1
ATOM 795 C C . ALA A 1 103 ? 8.429 0.134 1.536 1.00 91.06 103 ALA A C 1
ATOM 797 O O . ALA A 1 103 ? 8.407 -0.351 2.666 1.00 91.06 103 ALA A O 1
ATOM 798 N N . LEU A 1 104 ? 8.232 1.437 1.305 1.00 91.88 104 LEU A N 1
ATOM 799 C CA . LEU A 1 104 ? 7.956 2.405 2.373 1.00 91.88 104 LEU A CA 1
ATOM 800 C C . LEU A 1 104 ? 6.664 2.074 3.127 1.00 91.88 104 LEU A C 1
ATOM 802 O O . LEU A 1 104 ? 6.662 2.066 4.353 1.00 91.88 104 LEU A O 1
ATOM 806 N N . CYS A 1 105 ? 5.576 1.737 2.425 1.00 93.94 105 CYS A N 1
ATOM 807 C CA . CYS A 1 105 ? 4.326 1.316 3.064 1.00 93.94 105 CYS A CA 1
ATOM 808 C C . CYS A 1 105 ? 4.518 0.080 3.953 1.00 93.94 105 CYS A C 1
ATOM 810 O O . CYS A 1 105 ? 4.001 0.045 5.069 1.00 93.94 105 CYS A O 1
ATOM 812 N N . LEU A 1 106 ? 5.281 -0.915 3.491 1.00 88.56 106 LEU A N 1
ATOM 813 C CA . LEU A 1 106 ? 5.627 -2.082 4.306 1.00 88.56 106 LEU A CA 1
ATOM 814 C C . LEU A 1 106 ? 6.457 -1.700 5.535 1.00 88.56 106 LEU A C 1
ATOM 816 O O . LEU A 1 106 ? 6.241 -2.264 6.607 1.00 88.56 106 LEU A O 1
ATOM 820 N N . ASP A 1 107 ? 7.367 -0.735 5.410 1.00 86.62 107 ASP A N 1
ATOM 821 C CA . ASP A 1 107 ? 8.161 -0.247 6.535 1.00 86.62 107 ASP A CA 1
ATOM 822 C C . ASP A 1 107 ? 7.281 0.487 7.563 1.00 86.62 107 ASP A C 1
ATOM 824 O O . ASP A 1 107 ? 7.304 0.143 8.745 1.00 86.62 107 ASP A O 1
ATOM 828 N N . LEU A 1 108 ? 6.397 1.385 7.110 1.00 85.88 108 LEU A N 1
ATOM 829 C CA . LEU A 1 108 ? 5.399 2.071 7.943 1.00 85.88 108 LEU A CA 1
ATOM 830 C C . LEU A 1 108 ? 4.496 1.084 8.698 1.00 85.88 108 LEU A C 1
ATOM 832 O O . LEU A 1 108 ? 4.244 1.269 9.892 1.00 85.88 108 LEU A O 1
ATOM 836 N N . ILE A 1 109 ? 4.042 0.019 8.028 1.00 85.56 109 ILE A N 1
ATOM 837 C CA . ILE A 1 109 ? 3.277 -1.072 8.650 1.00 85.56 109 ILE A CA 1
ATOM 838 C C . ILE A 1 109 ? 4.134 -1.787 9.699 1.00 85.56 109 ILE A C 1
ATOM 840 O O . ILE A 1 109 ? 3.713 -1.957 10.844 1.00 85.56 109 ILE A O 1
ATOM 844 N N . SER A 1 110 ? 5.358 -2.180 9.340 1.00 78.06 110 SER A N 1
ATOM 845 C CA . SER A 1 110 ? 6.235 -2.962 10.219 1.00 78.06 110 SER A CA 1
ATOM 846 C C . SER A 1 110 ? 6.643 -2.202 11.488 1.00 78.06 110 SER A C 1
ATOM 848 O O . SER A 1 110 ? 6.691 -2.793 12.571 1.00 78.06 110 SER A O 1
ATOM 850 N N . ARG A 1 111 ? 6.855 -0.884 11.375 1.00 79.12 111 ARG A N 1
ATOM 851 C CA . ARG A 1 111 ? 7.176 0.029 12.482 1.00 79.12 111 ARG A CA 1
ATOM 852 C C . ARG A 1 111 ? 5.931 0.451 13.277 1.00 79.12 111 ARG A C 1
ATOM 854 O O . ARG A 1 111 ? 6.051 1.018 14.356 1.00 79.12 111 ARG A O 1
ATOM 861 N N . GLY A 1 112 ? 4.724 0.120 12.806 1.00 81.31 112 GLY A N 1
ATOM 862 C CA . GLY A 1 112 ? 3.462 0.433 13.483 1.00 81.31 112 GLY A CA 1
ATOM 863 C C . GLY A 1 112 ? 2.958 1.856 13.288 1.00 81.31 112 GLY A C 1
ATOM 864 O O . GLY A 1 112 ? 2.025 2.252 13.982 1.00 81.31 112 GLY A O 1
ATOM 865 N N . PHE A 1 113 ? 3.546 2.609 12.359 1.00 85.75 113 PHE A N 1
ATOM 866 C CA . PHE A 1 113 ? 3.034 3.919 11.963 1.00 85.75 113 PHE A CA 1
ATOM 867 C C . PHE A 1 113 ? 1.720 3.803 11.184 1.00 85.75 113 PHE A C 1
ATOM 869 O O . PHE A 1 113 ? 0.921 4.737 11.186 1.00 85.75 113 PHE A O 1
ATOM 876 N N . TRP A 1 114 ? 1.466 2.646 10.564 1.00 88.19 114 TRP A N 1
ATOM 877 C CA . TRP A 1 114 ? 0.205 2.332 9.904 1.00 88.19 114 TRP A CA 1
ATOM 878 C C . TRP A 1 114 ? -0.352 0.981 10.359 1.00 88.19 114 TRP A C 1
ATOM 880 O O . TRP A 1 114 ? 0.350 -0.026 10.363 1.00 88.19 114 TRP A O 1
ATOM 890 N N . ILE A 1 115 ? -1.638 0.962 10.711 1.00 85.44 115 ILE A N 1
ATOM 891 C CA . ILE A 1 115 ? -2.391 -0.251 11.080 1.00 85.44 115 ILE A CA 1
ATOM 892 C C . ILE A 1 115 ? -3.689 -0.389 10.276 1.00 85.44 115 ILE A C 1
ATOM 894 O O . ILE A 1 115 ? -4.534 -1.211 10.613 1.00 85.44 115 ILE A O 1
ATOM 898 N N . GLY A 1 116 ? -3.891 0.445 9.256 1.00 86.88 116 GLY A N 1
ATOM 899 C CA . GLY A 1 116 ? -5.099 0.441 8.437 1.00 86.88 116 GLY A CA 1
ATOM 900 C C . GLY A 1 116 ? -4.962 -0.406 7.165 1.00 86.88 116 GLY A C 1
ATOM 901 O O . GLY A 1 116 ? -3.967 -1.108 6.980 1.00 86.88 116 GLY A O 1
ATOM 902 N N . PRO A 1 117 ? -5.955 -0.337 6.268 1.00 91.38 117 PRO A N 1
ATOM 903 C CA . PRO A 1 117 ? -5.922 -1.032 4.989 1.00 91.38 117 PRO A CA 1
ATOM 904 C C . PRO A 1 117 ? -4.801 -0.558 4.055 1.00 91.38 117 PRO A C 1
ATOM 906 O O . PRO A 1 117 ? -4.499 0.638 4.016 1.00 91.38 117 PRO A O 1
ATOM 909 N N . ALA A 1 118 ? -4.210 -1.467 3.274 1.00 93.56 118 ALA A N 1
ATOM 910 C CA . ALA A 1 118 ? -3.171 -1.109 2.303 1.00 93.56 118 ALA A CA 1
ATOM 911 C C . ALA A 1 118 ? -3.272 -1.856 0.961 1.00 93.56 118 ALA A C 1
ATOM 913 O O . ALA A 1 118 ? -3.446 -3.070 0.922 1.00 93.56 118 ALA A O 1
ATOM 914 N N . VAL A 1 119 ? -3.083 -1.142 -0.150 1.00 95.88 119 VAL A N 1
ATOM 915 C CA . VAL A 1 119 ? -2.859 -1.735 -1.480 1.00 95.88 119 VAL A CA 1
ATOM 916 C C . VAL A 1 119 ? -1.381 -1.589 -1.832 1.00 95.88 119 VAL A C 1
ATOM 918 O O . VAL A 1 119 ? -0.854 -0.480 -1.870 1.00 95.88 119 VAL A O 1
ATOM 921 N N . LEU A 1 120 ? -0.694 -2.694 -2.101 1.00 96.06 120 LEU A N 1
ATOM 922 C CA . LEU A 1 120 ? 0.733 -2.720 -2.415 1.00 96.06 120 LEU A CA 1
ATOM 923 C C . LEU A 1 120 ? 0.930 -3.212 -3.850 1.00 96.06 120 LEU A C 1
ATOM 925 O O . LEU A 1 120 ? 0.585 -4.340 -4.177 1.00 96.06 120 LEU A O 1
ATOM 929 N N . LEU A 1 121 ? 1.491 -2.373 -4.710 1.00 97.38 121 LEU A N 1
ATOM 930 C CA . LEU A 1 121 ? 1.653 -2.624 -6.141 1.00 97.38 121 LEU A CA 1
ATOM 931 C C . LEU A 1 121 ? 3.121 -2.951 -6.433 1.00 97.38 121 LEU A C 1
ATOM 933 O O . LEU A 1 121 ? 3.974 -2.073 -6.293 1.00 97.38 121 LEU A O 1
ATOM 937 N N . CYS A 1 122 ? 3.419 -4.200 -6.794 1.00 95.75 122 CYS A N 1
ATOM 938 C CA . CYS A 1 122 ? 4.772 -4.723 -7.032 1.00 95.75 122 CYS A CA 1
ATOM 939 C C . CYS A 1 122 ? 5.818 -4.239 -5.998 1.00 95.75 122 CYS A C 1
ATOM 941 O O . CYS A 1 122 ? 6.807 -3.611 -6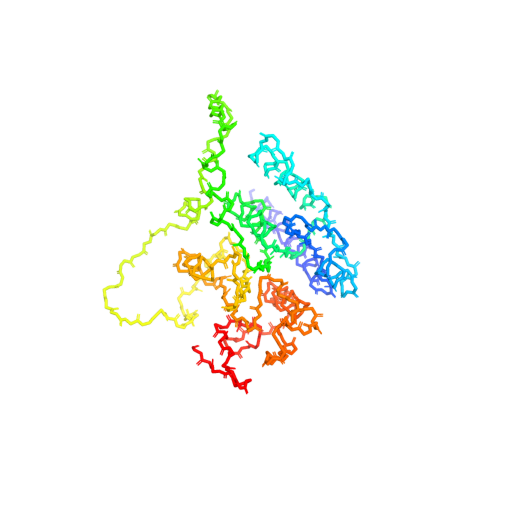.380 1.00 95.75 122 CYS A O 1
ATOM 943 N N . PRO A 1 123 ? 5.613 -4.439 -4.679 1.00 95.00 123 PRO A N 1
ATOM 944 C CA . PRO A 1 123 ? 6.427 -3.785 -3.653 1.00 95.00 123 PRO A CA 1
ATOM 945 C C . PRO A 1 123 ? 7.905 -4.194 -3.744 1.00 95.00 123 PRO A C 1
ATOM 947 O O . PRO A 1 123 ? 8.249 -5.354 -3.521 1.00 95.00 123 PRO A O 1
ATOM 950 N N . ALA A 1 124 ? 8.804 -3.228 -3.956 1.00 91.19 124 ALA A N 1
ATOM 951 C CA . ALA A 1 124 ? 10.233 -3.456 -4.217 1.00 91.19 124 ALA A CA 1
ATOM 952 C C . ALA A 1 124 ? 11.079 -3.737 -2.952 1.00 91.19 124 ALA A C 1
ATOM 954 O O . ALA A 1 124 ? 12.296 -3.568 -2.949 1.00 91.19 124 ALA A O 1
ATOM 955 N N . HIS A 1 125 ? 10.448 -4.153 -1.855 1.00 87.56 125 HIS A N 1
ATOM 956 C CA . HIS A 1 125 ? 11.038 -4.267 -0.517 1.00 87.56 125 HIS A CA 1
ATOM 957 C C . HIS A 1 125 ? 12.366 -5.046 -0.454 1.00 87.56 125 HIS A C 1
ATOM 959 O O . HIS A 1 125 ? 13.267 -4.651 0.287 1.00 87.56 125 HIS A O 1
ATOM 965 N N . ARG A 1 126 ? 12.533 -6.117 -1.241 1.00 82.06 126 ARG A N 1
ATOM 966 C CA . ARG A 1 126 ? 13.794 -6.874 -1.291 1.00 82.06 126 ARG A CA 1
ATOM 967 C C . ARG A 1 126 ? 14.900 -6.121 -2.032 1.00 82.06 126 ARG A C 1
ATOM 969 O O . ARG A 1 126 ? 16.013 -6.046 -1.516 1.00 82.06 126 ARG A O 1
ATOM 976 N N . ASN A 1 127 ? 14.592 -5.537 -3.191 1.00 78.19 127 ASN A N 1
ATOM 977 C CA . ASN A 1 127 ? 15.538 -4.740 -3.980 1.00 78.19 127 ASN A CA 1
ATOM 978 C C . ASN A 1 127 ? 16.041 -3.533 -3.184 1.00 78.19 127 ASN A C 1
ATOM 980 O O . ASN A 1 127 ? 17.241 -3.273 -3.133 1.00 78.19 127 ASN A O 1
ATOM 984 N N . ILE A 1 128 ? 15.127 -2.833 -2.510 1.00 80.88 128 ILE A N 1
ATOM 985 C CA . ILE A 1 128 ? 15.458 -1.692 -1.653 1.00 80.88 128 ILE A CA 1
ATOM 986 C C . ILE A 1 128 ? 16.336 -2.123 -0.483 1.00 80.88 128 ILE A C 1
ATOM 988 O O . ILE A 1 128 ? 17.375 -1.513 -0.242 1.00 80.88 128 ILE A O 1
ATOM 992 N N . MET A 1 129 ? 15.983 -3.219 0.192 1.00 73.06 129 MET A N 1
ATOM 993 C CA . MET A 1 129 ? 16.802 -3.754 1.276 1.00 73.06 129 MET A CA 1
ATOM 994 C C . MET A 1 129 ? 18.215 -4.104 0.805 1.00 73.06 129 MET A C 1
ATOM 996 O O . MET A 1 129 ? 19.195 -3.787 1.471 1.00 73.06 129 MET A O 1
ATOM 1000 N N . HIS A 1 130 ? 18.338 -4.744 -0.354 1.00 73.44 130 HIS A N 1
ATOM 1001 C CA . HIS A 1 130 ? 19.634 -5.098 -0.923 1.00 73.44 130 HIS A CA 1
ATOM 1002 C C . HIS A 1 130 ? 20.492 -3.864 -1.232 1.00 73.44 130 HIS A C 1
ATOM 1004 O O . HIS A 1 130 ? 21.678 -3.871 -0.903 1.00 73.44 130 HIS A O 1
ATOM 1010 N N . ARG A 1 131 ? 19.892 -2.791 -1.767 1.00 76.50 131 ARG A N 1
ATOM 1011 C CA . ARG A 1 131 ? 20.570 -1.503 -1.992 1.00 76.50 131 ARG A CA 1
ATOM 1012 C C . ARG A 1 131 ? 21.025 -0.856 -0.685 1.00 76.50 131 ARG A C 1
ATOM 1014 O O . ARG A 1 131 ? 22.199 -0.532 -0.567 1.00 76.50 131 ARG A O 1
ATOM 1021 N N . ILE A 1 132 ? 20.147 -0.770 0.319 1.00 73.12 132 ILE A N 1
ATOM 1022 C CA . ILE A 1 132 ? 20.476 -0.250 1.662 1.00 73.12 132 ILE A CA 1
ATOM 1023 C C . ILE A 1 132 ? 21.648 -1.024 2.279 1.00 73.12 132 ILE A C 1
ATOM 1025 O O . ILE A 1 132 ? 22.564 -0.439 2.850 1.00 73.12 132 ILE A O 1
ATOM 1029 N N . LEU A 1 133 ? 21.641 -2.356 2.171 1.00 68.25 133 LEU A N 1
ATOM 1030 C CA . LEU A 1 133 ? 22.693 -3.198 2.742 1.00 68.25 133 LEU A CA 1
ATOM 1031 C C . LEU A 1 133 ? 24.050 -3.039 2.043 1.00 68.25 133 LEU A C 1
ATOM 1033 O O . LEU A 1 133 ? 25.063 -3.368 2.657 1.00 68.25 133 LEU A O 1
ATOM 1037 N N . ARG A 1 134 ? 24.069 -2.573 0.790 1.00 71.25 134 ARG A N 1
ATOM 1038 C CA . ARG A 1 134 ? 25.275 -2.393 -0.029 1.00 71.25 134 ARG A CA 1
ATOM 1039 C C . ARG A 1 134 ? 25.750 -0.943 -0.123 1.00 71.25 134 ARG A C 1
ATOM 1041 O O . ARG A 1 134 ? 26.774 -0.709 -0.758 1.00 71.25 134 ARG A O 1
ATOM 1048 N N . ASP A 1 135 ? 25.028 0.005 0.467 1.00 66.00 135 ASP A N 1
ATOM 1049 C CA . ASP A 1 135 ? 25.388 1.419 0.416 1.00 66.00 135 ASP A CA 1
ATOM 1050 C C . ASP A 1 135 ? 26.694 1.668 1.209 1.00 66.00 135 ASP A C 1
ATOM 1052 O O . ASP A 1 135 ? 26.731 1.390 2.411 1.00 66.00 135 ASP A O 1
ATOM 1056 N N . PRO A 1 136 ? 27.775 2.165 0.576 1.00 64.12 136 PRO A N 1
ATOM 1057 C CA . PRO A 1 136 ? 29.048 2.435 1.249 1.00 64.12 136 PRO A CA 1
ATOM 1058 C C . PRO A 1 136 ? 28.983 3.626 2.213 1.00 64.12 136 PRO A C 1
ATOM 1060 O O . PRO A 1 136 ? 29.787 3.697 3.139 1.00 64.12 136 PRO A O 1
ATOM 1063 N N . SER A 1 137 ? 28.024 4.537 2.022 1.00 64.44 137 SER A N 1
ATOM 1064 C CA . SER A 1 137 ? 27.755 5.660 2.929 1.00 64.44 137 SER A CA 1
ATOM 1065 C C . SER A 1 137 ? 27.012 5.236 4.193 1.00 64.44 137 SER A C 1
ATOM 1067 O O . SER A 1 137 ? 26.712 6.071 5.045 1.00 64.44 137 SER A O 1
ATOM 1069 N N . ARG A 1 138 ? 26.726 3.935 4.337 1.00 60.59 138 ARG A N 1
ATOM 1070 C CA . ARG A 1 138 ? 26.223 3.336 5.566 1.00 60.59 138 ARG A CA 1
ATOM 1071 C C . ARG A 1 138 ? 27.302 3.410 6.646 1.00 60.59 138 ARG A C 1
ATOM 1073 O O . ARG A 1 138 ? 27.883 2.403 7.047 1.00 60.59 138 ARG A O 1
ATOM 1080 N N . GLU A 1 139 ? 27.537 4.606 7.173 1.00 47.19 139 GLU A N 1
ATOM 1081 C CA . GLU A 1 139 ? 27.978 4.732 8.549 1.00 47.19 139 GLU A CA 1
ATOM 1082 C C . GLU A 1 139 ? 26.956 3.948 9.382 1.00 47.19 139 GLU A C 1
ATOM 1084 O O . GLU A 1 139 ? 25.753 4.025 9.147 1.00 47.19 139 GLU A O 1
ATOM 1089 N N . PHE A 1 140 ? 27.403 3.102 10.304 1.00 44.44 140 PHE A N 1
ATOM 1090 C CA . PHE A 1 140 ? 26.538 2.644 11.385 1.00 44.44 140 PHE A CA 1
ATOM 1091 C C . PHE A 1 140 ? 26.675 3.702 12.482 1.00 44.44 140 PHE A C 1
ATOM 1093 O O . PHE A 1 140 ? 27.563 3.544 13.327 1.00 44.44 140 PHE A O 1
ATOM 1100 N N . PRO A 1 141 ? 25.849 4.769 12.556 1.00 36.97 141 PRO A N 1
ATOM 1101 C CA . PRO A 1 141 ? 25.871 5.612 13.726 1.00 36.97 141 PRO A CA 1
ATOM 1102 C C . PRO A 1 141 ? 25.018 4.872 14.751 1.00 36.97 141 PRO A C 1
ATOM 1104 O O . PRO A 1 141 ? 23.863 5.204 15.000 1.00 36.97 141 PRO A O 1
ATOM 1107 N N . PHE A 1 142 ? 25.572 3.817 15.348 1.00 38.97 142 PHE A N 1
ATOM 1108 C CA . PHE A 1 142 ? 25.015 3.272 16.575 1.00 38.97 142 PHE A CA 1
ATOM 1109 C C . PHE A 1 142 ? 25.342 4.276 17.685 1.00 38.97 142 PHE A C 1
ATOM 1111 O O . PHE A 1 142 ? 26.204 4.043 18.533 1.00 38.97 142 PHE A O 1
ATOM 1118 N N . ARG A 1 143 ? 24.685 5.445 17.679 1.00 33.00 143 ARG A N 1
ATOM 1119 C CA . ARG A 1 143 ? 24.624 6.267 18.883 1.00 33.00 143 ARG A CA 1
ATOM 1120 C C . ARG A 1 143 ? 23.902 5.411 19.916 1.00 33.00 143 ARG A C 1
ATOM 1122 O O . ARG A 1 143 ? 22.702 5.175 19.801 1.00 33.00 143 ARG A O 1
ATOM 1129 N N . ARG A 1 144 ? 24.639 4.927 20.923 1.00 32.84 144 ARG A N 1
ATOM 1130 C CA . ARG A 1 144 ? 24.047 4.428 22.173 1.00 32.84 144 ARG A CA 1
ATOM 1131 C C . ARG A 1 144 ? 23.097 5.517 22.679 1.00 32.84 144 ARG A C 1
ATOM 1133 O O . ARG A 1 144 ? 23.560 6.512 23.223 1.00 32.84 144 ARG A O 1
ATOM 1140 N N . GLY A 1 145 ? 21.797 5.357 22.439 1.00 35.41 145 GLY A N 1
ATOM 1141 C CA . GLY A 1 145 ? 20.774 6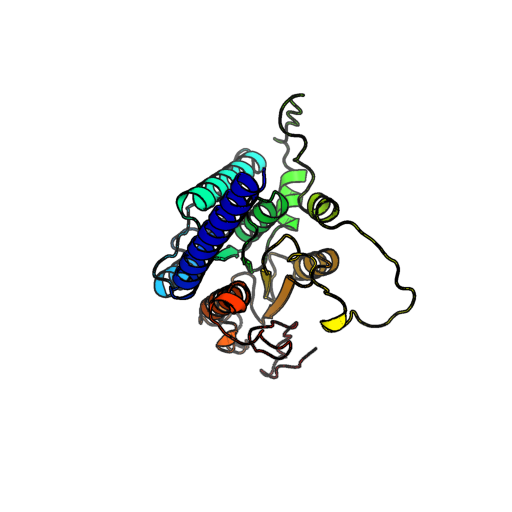.314 22.864 1.00 35.41 145 GLY A CA 1
ATOM 1142 C C . GLY A 1 145 ? 19.651 6.593 21.862 1.00 35.41 145 GLY A C 1
ATOM 1143 O O . GLY A 1 145 ? 18.614 7.079 22.296 1.00 35.41 145 GLY A O 1
ATOM 1144 N N . SER A 1 146 ? 19.796 6.271 20.571 1.00 37.34 146 SER A N 1
ATOM 1145 C CA . SER A 1 146 ? 18.702 6.379 19.589 1.00 37.34 146 SER A CA 1
ATOM 1146 C C . SER A 1 146 ? 18.094 5.005 19.287 1.00 37.34 146 SER A C 1
ATOM 1148 O O . SER A 1 146 ? 18.816 4.043 19.042 1.00 37.34 146 SER A O 1
ATOM 1150 N N . ASP A 1 147 ? 16.770 4.952 19.380 1.00 38.88 147 ASP A N 1
ATOM 1151 C CA . ASP A 1 147 ? 15.831 3.830 19.285 1.00 38.88 147 ASP A CA 1
ATOM 1152 C C . ASP A 1 147 ? 16.353 2.449 18.768 1.00 38.88 147 ASP A C 1
ATOM 1154 O O . ASP A 1 147 ? 16.748 2.323 17.605 1.00 38.88 147 ASP A O 1
ATOM 1158 N N . PRO A 1 148 ? 16.299 1.358 19.570 1.00 35.84 148 PRO A N 1
ATOM 1159 C CA . PRO A 1 148 ? 16.710 0.000 19.170 1.00 35.84 148 PRO A CA 1
ATOM 1160 C C . PRO A 1 148 ? 15.822 -0.682 18.099 1.00 35.84 148 PRO A C 1
ATOM 1162 O O . PRO A 1 148 ? 15.976 -1.886 17.848 1.00 35.84 148 PRO A O 1
ATOM 1165 N N . HIS A 1 149 ? 14.893 0.043 17.469 1.00 40.12 149 HIS A N 1
ATOM 1166 C CA . HIS A 1 149 ? 13.907 -0.490 16.525 1.00 40.12 149 HIS A CA 1
ATOM 1167 C C . HIS A 1 149 ? 14.315 -0.507 15.042 1.00 40.12 149 HIS A C 1
ATOM 1169 O O . HIS A 1 149 ? 13.539 -1.001 14.224 1.00 40.12 149 HIS A O 1
ATOM 1175 N N . ILE A 1 150 ? 15.552 -0.155 14.670 1.00 40.06 150 ILE A N 1
ATOM 1176 C CA . ILE A 1 150 ? 16.093 -0.544 13.349 1.00 40.06 150 ILE A CA 1
ATOM 1177 C C . ILE A 1 150 ? 16.490 -2.031 13.390 1.00 40.06 150 ILE A C 1
ATOM 1179 O O . ILE A 1 150 ? 17.658 -2.414 13.362 1.00 40.06 150 ILE A O 1
ATOM 1183 N N . ARG A 1 151 ? 15.492 -2.916 13.484 1.00 40.84 151 ARG A N 1
ATOM 1184 C CA . ARG A 1 151 ? 15.629 -4.297 13.005 1.00 40.84 151 ARG A CA 1
ATOM 1185 C C . ARG A 1 151 ? 14.914 -4.340 11.671 1.00 40.84 151 ARG A C 1
ATOM 1187 O O . ARG A 1 151 ? 13.794 -3.855 11.575 1.00 40.84 151 ARG A O 1
ATOM 1194 N N . LEU A 1 152 ? 15.582 -4.915 10.677 1.00 40.31 152 LEU A N 1
ATOM 1195 C CA . LEU A 1 152 ? 15.088 -5.174 9.323 1.00 40.31 152 LEU A CA 1
ATOM 1196 C C . LEU A 1 152 ? 13.547 -5.335 9.288 1.00 40.31 152 LEU A C 1
ATOM 1198 O O . LEU A 1 152 ? 13.032 -6.099 10.111 1.00 40.31 152 LEU A O 1
ATOM 1202 N N . PRO A 1 153 ? 12.816 -4.725 8.335 1.00 39.81 153 PRO A N 1
ATOM 1203 C CA . PRO A 1 153 ? 11.361 -4.875 8.183 1.00 39.81 153 PRO A CA 1
ATOM 1204 C C . PRO A 1 153 ? 10.899 -6.344 8.237 1.00 39.81 153 PRO A C 1
ATOM 1206 O O . PRO A 1 153 ? 9.883 -6.681 8.843 1.00 39.81 153 PRO A O 1
ATOM 1209 N N . LEU A 1 154 ? 11.722 -7.258 7.702 1.00 39.38 154 LEU A N 1
ATOM 1210 C CA . LEU A 1 154 ? 11.494 -8.709 7.734 1.00 39.38 154 LEU A CA 1
ATOM 1211 C C . LEU A 1 154 ? 11.626 -9.347 9.132 1.00 39.38 154 LEU A C 1
ATOM 1213 O O . LEU A 1 154 ? 11.006 -10.373 9.393 1.00 39.38 154 LEU A O 1
ATOM 1217 N N . LEU A 1 155 ? 12.423 -8.771 10.037 1.00 32.69 155 LEU A N 1
ATOM 1218 C CA . LEU A 1 155 ? 12.607 -9.263 11.407 1.00 32.69 155 LEU A CA 1
ATOM 1219 C C . LEU A 1 155 ? 11.545 -8.716 12.380 1.00 32.69 155 LEU A C 1
ATOM 1221 O O . LEU A 1 155 ? 11.270 -9.371 13.385 1.00 32.69 155 LEU A O 1
ATOM 1225 N N . HIS A 1 156 ? 10.950 -7.546 12.105 1.00 36.75 156 HIS A N 1
ATOM 1226 C CA . HIS A 1 156 ? 9.874 -6.972 12.930 1.00 36.75 156 HIS A CA 1
ATOM 1227 C C . HIS A 1 156 ? 8.502 -7.599 12.671 1.00 36.75 156 HIS A C 1
ATOM 1229 O O . HIS A 1 156 ? 7.748 -7.766 13.632 1.00 36.75 156 HIS A O 1
ATOM 1235 N N . LEU A 1 157 ? 8.230 -8.084 11.451 1.00 36.69 157 LEU A N 1
ATOM 1236 C CA . LEU A 1 157 ? 7.110 -9.007 11.205 1.00 36.69 157 LEU A CA 1
ATOM 1237 C C . LEU A 1 157 ? 7.158 -10.190 12.195 1.00 36.69 157 LEU A C 1
ATOM 1239 O O . LEU A 1 157 ? 6.157 -10.548 12.801 1.00 36.69 157 LEU A O 1
ATOM 1243 N N . ARG A 1 158 ? 8.352 -10.712 12.492 1.00 32.66 158 ARG A N 1
ATOM 1244 C CA . ARG A 1 158 ? 8.542 -11.836 13.422 1.00 32.66 158 ARG A CA 1
ATOM 1245 C C . ARG A 1 158 ? 8.333 -11.496 14.910 1.00 32.66 158 ARG A C 1
ATOM 1247 O O . ARG A 1 158 ? 8.160 -12.401 15.717 1.00 32.66 158 ARG A O 1
ATOM 1254 N N . ARG A 1 159 ? 8.400 -10.216 15.308 1.00 33.88 159 ARG A N 1
ATOM 1255 C CA . ARG A 1 159 ? 8.225 -9.779 16.713 1.00 33.88 159 ARG A CA 1
ATOM 1256 C C . ARG A 1 159 ? 6.797 -9.360 17.052 1.00 33.88 159 ARG A C 1
ATOM 1258 O O . ARG A 1 159 ? 6.420 -9.473 18.213 1.00 33.88 159 ARG A O 1
ATOM 1265 N N . ARG A 1 160 ? 6.028 -8.896 16.066 1.00 38.12 160 ARG A N 1
ATOM 1266 C CA . ARG A 1 160 ? 4.613 -8.523 16.232 1.00 38.12 160 ARG A CA 1
ATOM 1267 C C . ARG A 1 160 ? 3.655 -9.698 16.005 1.00 38.12 160 ARG A C 1
ATOM 1269 O O . ARG A 1 160 ? 2.514 -9.651 16.441 1.00 38.12 160 ARG A O 1
ATOM 1276 N N . PHE A 1 161 ? 4.151 -10.776 15.398 1.00 40.72 161 PHE A N 1
ATOM 1277 C CA . PHE A 1 161 ? 3.426 -12.025 15.179 1.00 40.72 161 PHE A CA 1
ATOM 1278 C C . PHE A 1 161 ? 4.244 -13.188 15.768 1.00 40.72 161 PHE A C 1
ATOM 1280 O O . PHE A 1 161 ? 5.135 -13.709 15.094 1.00 40.72 161 PHE A O 1
ATOM 1287 N N . PRO A 1 162 ? 4.039 -13.558 17.049 1.00 26.95 162 PRO A N 1
ATOM 1288 C CA . PRO A 1 162 ? 4.799 -14.639 17.660 1.00 26.95 162 PRO A CA 1
ATOM 1289 C C . PRO A 1 162 ? 4.473 -15.971 16.976 1.00 26.95 162 PRO A C 1
ATOM 1291 O O . PRO A 1 162 ? 3.312 -16.360 16.865 1.00 26.95 162 PRO A O 1
ATOM 1294 N N . GLU A 1 163 ? 5.511 -16.695 16.552 1.00 31.72 163 GLU A N 1
ATOM 1295 C CA . GLU A 1 163 ? 5.388 -18.095 16.144 1.00 31.72 163 GLU A CA 1
ATOM 1296 C C . GLU A 1 163 ? 4.741 -18.906 17.275 1.00 31.72 163 GLU A C 1
ATOM 1298 O O . GLU A 1 163 ? 5.201 -18.800 18.415 1.00 31.72 163 GLU A O 1
ATOM 1303 N N . ARG A 1 164 ? 3.735 -19.746 16.968 1.00 31.86 164 ARG A N 1
ATOM 1304 C CA . ARG A 1 164 ? 3.521 -21.054 17.629 1.00 31.86 164 ARG A CA 1
ATOM 1305 C C . ARG A 1 164 ? 2.331 -21.830 17.055 1.00 31.86 164 ARG A C 1
ATOM 1307 O O . ARG A 1 164 ? 1.184 -21.541 17.359 1.00 31.86 164 ARG A O 1
ATOM 1314 N N . ARG A 1 165 ? 2.618 -22.913 16.339 1.00 28.23 165 ARG A N 1
ATOM 1315 C CA . ARG A 1 165 ? 2.559 -24.320 16.790 1.00 28.23 165 ARG A CA 1
ATOM 1316 C C . ARG A 1 165 ? 2.635 -25.170 15.528 1.00 28.23 165 ARG A C 1
ATOM 1318 O O . ARG A 1 165 ? 1.850 -25.012 14.604 1.00 28.23 165 ARG A O 1
ATOM 1325 N N . PHE A 1 166 ? 3.640 -26.029 15.502 1.00 27.53 166 PHE A N 1
ATOM 1326 C CA . PHE A 1 166 ? 3.851 -27.036 14.478 1.00 27.53 166 PHE A CA 1
ATOM 1327 C C . PHE A 1 166 ? 2.569 -27.870 14.305 1.00 27.53 166 PHE A C 1
ATOM 1329 O O . PHE A 1 166 ? 2.120 -28.483 15.273 1.00 27.53 166 PHE A O 1
ATOM 1336 N N . TYR A 1 167 ? 1.990 -27.887 13.102 1.00 30.97 167 TYR A N 1
ATOM 1337 C CA . TYR A 1 167 ? 1.001 -28.888 12.701 1.00 30.97 167 TYR A CA 1
ATOM 1338 C C . TYR A 1 167 ? 1.733 -29.918 11.831 1.00 30.97 167 TYR A C 1
ATOM 1340 O O . TYR A 1 167 ? 2.118 -29.591 10.708 1.00 30.97 167 TYR A O 1
ATOM 1348 N N . PRO A 1 168 ? 2.016 -31.129 12.341 1.00 24.33 168 PRO A N 1
ATOM 1349 C CA . PRO A 1 168 ? 2.601 -32.177 11.524 1.00 24.33 168 PRO A CA 1
ATOM 1350 C C . PRO A 1 168 ? 1.526 -32.732 10.583 1.00 24.33 168 PRO A C 1
ATOM 1352 O O . PRO A 1 168 ? 0.487 -33.201 11.039 1.00 24.33 168 PRO A O 1
ATOM 1355 N N . GLY A 1 169 ? 1.793 -32.702 9.279 1.00 26.19 169 GLY A N 1
ATOM 1356 C CA . GLY A 1 169 ? 0.969 -33.352 8.256 1.00 26.19 169 GLY A CA 1
ATOM 1357 C C . GLY A 1 169 ? 0.622 -32.401 7.117 1.00 26.19 169 GLY A C 1
ATOM 1358 O O . GLY A 1 169 ? 0.017 -31.360 7.336 1.00 26.19 169 GLY A O 1
ATOM 1359 N N . GLY A 1 170 ? 1.046 -32.742 5.899 1.00 28.80 170 GLY A N 1
ATOM 1360 C CA . GLY A 1 170 ? 0.931 -31.903 4.705 1.00 28.80 170 GLY A CA 1
ATOM 1361 C C . GLY A 1 170 ? -0.494 -31.751 4.174 1.00 28.80 170 GLY A C 1
ATOM 1362 O O . GLY A 1 170 ? -0.809 -32.255 3.102 1.00 28.80 170 GLY A O 1
ATOM 1363 N N . THR A 1 171 ? -1.338 -31.016 4.887 1.00 26.31 171 THR A N 1
ATOM 1364 C CA . THR A 1 171 ? -2.625 -30.527 4.383 1.00 26.31 171 THR A CA 1
ATOM 1365 C C . THR A 1 171 ? -2.568 -29.016 4.176 1.00 26.31 171 THR A C 1
ATOM 1367 O O . THR A 1 171 ? -1.939 -28.303 4.958 1.00 26.31 171 THR A O 1
ATOM 1370 N N . ALA A 1 172 ? -3.212 -28.542 3.107 1.00 29.52 172 ALA A N 1
ATOM 1371 C CA . ALA A 1 172 ? -3.339 -27.132 2.738 1.00 29.52 172 ALA A CA 1
ATOM 1372 C C . ALA A 1 172 ? -3.724 -26.230 3.935 1.00 29.52 172 ALA A C 1
ATOM 1374 O O . ALA A 1 172 ? -4.432 -26.694 4.835 1.00 29.52 172 ALA A O 1
ATOM 1375 N N . PRO A 1 173 ? -3.293 -24.948 3.961 1.00 32.94 173 PRO A N 1
ATOM 1376 C CA . PRO A 1 173 ? -3.712 -24.019 5.008 1.00 32.94 173 PRO A CA 1
ATOM 1377 C C . PRO A 1 173 ? -5.246 -23.945 5.043 1.00 32.94 173 PRO A C 1
ATOM 1379 O O . PRO A 1 173 ? -5.876 -23.981 3.981 1.00 32.94 173 PRO A O 1
ATOM 1382 N N . PRO A 1 174 ? -5.870 -23.862 6.231 1.00 30.28 174 PRO A N 1
ATOM 1383 C CA . PRO A 1 174 ? -7.317 -23.897 6.320 1.00 30.28 174 PRO A CA 1
ATOM 1384 C C . PRO A 1 174 ? -7.889 -22.687 5.577 1.00 30.28 174 PRO A C 1
ATOM 1386 O O . PRO A 1 174 ? -7.504 -21.542 5.834 1.00 30.28 174 PRO A O 1
ATOM 1389 N N . ALA A 1 175 ? -8.836 -22.937 4.669 1.00 33.88 175 ALA A N 1
ATOM 1390 C CA . ALA A 1 175 ? -9.814 -21.919 4.312 1.00 33.88 175 ALA A CA 1
ATOM 1391 C C . ALA A 1 175 ? -10.371 -21.358 5.624 1.00 33.88 175 ALA A C 1
ATOM 1393 O O . ALA A 1 175 ? -10.637 -22.136 6.536 1.00 33.88 175 ALA A O 1
ATOM 1394 N N . TRP A 1 176 ? -10.465 -20.030 5.728 1.00 37.59 176 TRP A N 1
ATOM 1395 C CA . TRP A 1 176 ? -10.808 -19.333 6.968 1.00 37.59 176 TRP A CA 1
ATOM 1396 C C . TRP A 1 176 ? -11.893 -20.099 7.770 1.00 37.59 176 TRP A C 1
ATOM 1398 O O . TRP A 1 176 ? -13.022 -20.272 7.313 1.00 37.59 176 TRP A O 1
ATOM 1408 N N . ASP A 1 177 ? -11.550 -20.625 8.943 1.00 31.03 177 ASP A N 1
ATOM 1409 C CA . ASP A 1 177 ? -12.529 -21.260 9.826 1.00 31.03 177 ASP A CA 1
ATOM 1410 C C . ASP A 1 177 ? -12.843 -20.289 10.963 1.00 31.03 177 ASP A C 1
ATOM 1412 O O . ASP A 1 177 ? -12.046 -20.047 11.869 1.00 31.03 177 ASP A O 1
ATOM 1416 N N . ALA A 1 178 ? -14.029 -19.696 10.863 1.00 36.94 178 ALA A N 1
ATOM 1417 C CA . ALA A 1 178 ? -14.595 -18.735 11.798 1.00 36.94 178 ALA A CA 1
ATOM 1418 C C . ALA A 1 178 ? -14.885 -19.296 13.192 1.00 36.94 178 ALA A C 1
ATOM 1420 O O . ALA A 1 178 ? -15.204 -18.517 14.091 1.00 36.94 178 ALA A O 1
ATOM 1421 N N . SER A 1 179 ? -14.879 -20.618 13.365 1.00 29.56 179 SER A N 1
ATOM 1422 C CA . SER A 1 179 ? -15.369 -21.251 14.590 1.00 29.56 179 SER A CA 1
ATOM 1423 C C . SER A 1 179 ? -14.396 -21.142 15.769 1.00 29.56 179 SER A C 1
ATOM 1425 O O . SER A 1 179 ? -14.797 -21.362 16.909 1.00 29.56 179 SER A O 1
ATOM 1427 N N . THR A 1 180 ? -13.142 -20.740 15.530 1.00 31.72 180 THR A N 1
ATOM 1428 C CA . THR A 1 180 ? -12.095 -20.673 16.568 1.00 31.72 180 THR A CA 1
ATOM 1429 C C . THR A 1 180 ? -11.770 -19.264 17.067 1.00 31.72 180 THR A C 1
ATOM 1431 O O . THR A 1 180 ? -11.079 -19.120 18.074 1.00 31.72 180 THR A O 1
ATOM 1434 N N . SER A 1 181 ? -12.301 -18.207 16.446 1.00 34.31 181 SER A N 1
ATOM 1435 C CA . SER A 1 181 ? -12.131 -16.833 16.936 1.00 34.31 181 SER A CA 1
ATOM 1436 C C . SER A 1 181 ? -13.249 -16.460 17.912 1.00 34.31 181 SER A C 1
ATOM 1438 O O . SER A 1 181 ? -14.147 -15.685 17.581 1.00 34.31 181 SER A O 1
ATOM 1440 N N . GLY A 1 182 ? -13.202 -17.038 19.112 1.00 26.11 182 GLY A N 1
ATOM 1441 C CA . GLY A 1 182 ? -13.873 -16.455 20.271 1.00 26.11 182 GLY A CA 1
ATOM 1442 C C . GLY A 1 182 ? -13.239 -15.101 20.589 1.00 26.11 182 GLY A C 1
ATOM 1443 O O . GLY A 1 182 ? -12.022 -15.012 20.526 1.00 26.11 182 GLY A O 1
ATOM 1444 N N . ASP A 1 183 ? -14.083 -14.092 20.833 1.00 31.22 183 ASP A N 1
ATOM 1445 C CA . ASP A 1 183 ? -13.942 -12.761 21.479 1.00 31.22 183 ASP A CA 1
ATOM 1446 C C . ASP A 1 183 ? -12.545 -12.164 21.815 1.00 31.22 183 ASP A C 1
ATOM 1448 O O . ASP A 1 183 ? -12.378 -11.361 22.732 1.00 31.22 183 ASP A O 1
ATOM 1452 N N . HIS A 1 184 ? -11.507 -12.528 21.076 1.00 26.77 184 HIS A N 1
ATOM 1453 C CA . HIS A 1 184 ? -10.143 -12.045 21.197 1.00 26.77 184 HIS A CA 1
ATOM 1454 C C . HIS A 1 184 ? -9.906 -11.075 20.045 1.00 26.77 184 HIS A C 1
ATOM 1456 O O . HIS A 1 184 ? -10.206 -11.383 18.892 1.00 26.77 184 HIS A O 1
ATOM 1462 N N . GLY A 1 185 ? -9.461 -9.869 20.401 1.00 27.66 185 GLY A N 1
ATOM 1463 C CA . GLY A 1 185 ? -9.402 -8.691 19.544 1.00 27.66 185 GLY A CA 1
ATOM 1464 C C . GLY A 1 185 ? -8.843 -8.934 18.144 1.00 27.66 185 GLY A C 1
ATOM 1465 O O . GLY A 1 185 ? -8.060 -9.850 17.905 1.00 27.66 185 GLY A O 1
ATOM 1466 N N . HIS A 1 186 ? -9.281 -8.076 17.219 1.00 29.80 186 HIS A N 1
ATOM 1467 C CA . HIS A 1 186 ? -8.776 -7.992 15.851 1.00 29.80 186 HIS A CA 1
ATOM 1468 C C . HIS A 1 186 ? -7.259 -8.264 15.790 1.00 29.80 186 HIS A C 1
ATOM 1470 O O . HIS A 1 186 ? -6.532 -7.671 16.591 1.00 29.80 186 HIS A O 1
ATOM 1476 N N . PRO A 1 187 ? -6.765 -9.109 14.860 1.00 40.12 187 PRO A N 1
ATOM 1477 C CA . PRO A 1 187 ? -5.326 -9.226 14.637 1.00 40.12 187 PRO A CA 1
ATOM 1478 C C . PRO A 1 187 ? -4.762 -7.820 14.393 1.00 40.12 187 PRO A C 1
ATOM 1480 O O . PRO A 1 187 ? -5.380 -7.036 13.676 1.00 40.12 187 PRO A O 1
ATOM 1483 N N . GLU A 1 188 ? -3.654 -7.479 15.055 1.00 45.41 188 GLU A N 1
ATOM 1484 C CA . GLU A 1 188 ? -3.127 -6.111 15.235 1.00 45.41 188 GLU A CA 1
ATOM 1485 C C . GLU A 1 188 ? -2.562 -5.444 13.951 1.00 45.41 188 GLU A C 1
ATOM 1487 O O . GLU A 1 188 ? -1.500 -4.822 13.969 1.00 45.41 188 GLU A O 1
ATOM 1492 N N . GLY A 1 189 ? -3.264 -5.555 12.823 1.00 56.31 189 GLY A N 1
ATOM 1493 C CA . GLY A 1 189 ? -2.958 -4.902 11.554 1.00 56.31 189 GLY A CA 1
ATOM 1494 C C . GLY A 1 189 ? -4.145 -4.961 10.591 1.00 56.31 189 GLY A C 1
ATOM 1495 O O . GLY A 1 189 ? -4.873 -5.952 10.534 1.00 56.31 189 GLY A O 1
ATOM 1496 N N . GLY A 1 190 ? -4.362 -3.878 9.848 1.00 64.25 190 GLY A N 1
ATOM 1497 C CA . GLY A 1 190 ? -5.403 -3.781 8.831 1.00 64.25 190 GLY A CA 1
ATOM 1498 C C . GLY A 1 190 ? -5.129 -4.680 7.619 1.00 64.25 190 GLY A C 1
ATOM 1499 O O . GLY A 1 190 ? -3.993 -5.112 7.405 1.00 64.25 190 GLY A O 1
ATOM 1500 N N . PRO A 1 191 ? -6.166 -4.986 6.822 1.00 79.25 191 PRO A N 1
ATOM 1501 C CA . PRO A 1 191 ? -6.031 -5.866 5.671 1.00 79.25 191 PRO A CA 1
ATOM 1502 C C . PRO A 1 191 ? -5.172 -5.224 4.581 1.00 79.25 191 PRO A C 1
ATOM 1504 O O . PRO A 1 191 ? -5.339 -4.047 4.268 1.00 79.25 191 PRO A O 1
ATOM 1507 N N . TYR A 1 192 ? -4.293 -5.994 3.949 1.00 82.25 192 TYR A N 1
ATOM 1508 C CA . TYR A 1 192 ? -3.566 -5.533 2.777 1.00 82.25 192 TYR A CA 1
ATOM 1509 C C . TYR A 1 192 ? -3.623 -6.516 1.610 1.00 82.25 192 TYR A C 1
ATOM 1511 O O . TYR A 1 192 ? -3.632 -7.737 1.776 1.00 82.25 192 TYR A O 1
ATOM 1519 N N . VAL A 1 193 ? -3.669 -5.958 0.403 1.00 89.62 193 VAL A N 1
ATOM 1520 C CA . VAL A 1 193 ? -3.588 -6.700 -0.857 1.00 89.62 193 VAL A CA 1
ATOM 1521 C C . VAL A 1 193 ? -2.291 -6.332 -1.554 1.00 89.62 193 VAL A C 1
ATOM 1523 O O . VAL A 1 193 ? -1.959 -5.155 -1.688 1.00 89.62 193 VAL A O 1
ATOM 1526 N N . VAL A 1 194 ? -1.547 -7.340 -1.987 1.00 91.00 194 VAL A N 1
ATOM 1527 C CA . VAL A 1 194 ? -0.417 -7.183 -2.893 1.00 91.00 194 VAL A CA 1
ATOM 1528 C C . VAL A 1 194 ? -0.907 -7.501 -4.295 1.00 91.00 194 VAL A C 1
ATOM 1530 O O . VAL A 1 194 ? -1.456 -8.574 -4.520 1.00 91.00 194 VAL A O 1
ATOM 1533 N N . VAL A 1 195 ? -0.702 -6.592 -5.239 1.00 94.50 195 VAL A N 1
ATOM 1534 C CA . VAL A 1 195 ? -0.931 -6.833 -6.664 1.00 94.50 195 VAL A CA 1
ATOM 1535 C C . VAL A 1 195 ? 0.417 -6.889 -7.356 1.00 94.50 195 VAL A C 1
ATOM 1537 O O . VAL A 1 195 ? 1.252 -6.010 -7.137 1.00 94.50 195 VAL A O 1
ATOM 1540 N N . HIS A 1 196 ? 0.643 -7.914 -8.171 1.00 94.81 196 HIS A N 1
ATOM 1541 C CA . HIS A 1 196 ? 1.921 -8.116 -8.844 1.00 94.81 196 HIS A CA 1
ATOM 1542 C C . HIS A 1 196 ? 1.739 -8.547 -10.299 1.00 94.81 196 HIS A C 1
ATOM 1544 O O . HIS A 1 196 ? 0.902 -9.401 -10.595 1.00 94.81 196 HIS A O 1
ATOM 1550 N N . GLY A 1 197 ? 2.531 -7.963 -11.198 1.00 93.38 197 GLY A N 1
ATOM 1551 C CA . GLY A 1 197 ? 2.541 -8.315 -12.615 1.00 93.38 197 GLY A CA 1
ATOM 1552 C C . GLY A 1 197 ? 3.296 -9.621 -12.862 1.00 93.38 197 GLY A C 1
ATOM 1553 O O . GLY A 1 197 ? 4.431 -9.779 -12.422 1.00 93.38 197 GLY A O 1
ATOM 1554 N N . LYS A 1 198 ? 2.702 -10.570 -13.584 1.00 91.50 198 LYS A N 1
ATOM 1555 C CA . LYS A 1 198 ? 3.349 -11.848 -13.935 1.00 91.50 198 LYS A CA 1
ATOM 1556 C C . LYS A 1 198 ? 4.572 -11.671 -14.842 1.00 91.50 198 LYS A C 1
ATOM 1558 O O . LYS A 1 198 ? 5.441 -12.537 -14.852 1.00 91.50 198 LYS A O 1
ATOM 1563 N N . ARG A 1 199 ? 4.642 -10.553 -15.574 1.00 90.62 199 ARG A N 1
ATOM 1564 C CA . ARG A 1 199 ? 5.748 -10.172 -16.468 1.00 90.62 199 ARG A CA 1
ATOM 1565 C C . ARG A 1 199 ? 6.611 -9.053 -15.875 1.00 90.62 199 ARG A C 1
ATOM 1567 O O . ARG A 1 199 ? 7.237 -8.294 -16.610 1.00 90.62 199 ARG A O 1
ATOM 1574 N N . ASP A 1 200 ? 6.600 -8.883 -14.555 1.00 94.00 200 ASP A N 1
ATOM 1575 C CA . ASP A 1 200 ? 7.443 -7.893 -13.890 1.00 94.00 200 ASP A CA 1
ATOM 1576 C C . ASP A 1 200 ? 8.926 -8.283 -14.008 1.00 94.00 200 ASP A C 1
ATOM 1578 O O . ASP A 1 200 ? 9.385 -9.265 -13.429 1.00 94.00 200 ASP A O 1
ATOM 1582 N N . THR A 1 201 ? 9.679 -7.517 -14.798 1.00 94.00 201 THR A N 1
ATOM 1583 C CA . THR A 1 201 ? 11.123 -7.707 -14.996 1.00 94.00 201 THR A CA 1
ATOM 1584 C C . THR A 1 201 ? 11.974 -6.830 -14.074 1.00 94.00 201 THR A C 1
ATOM 1586 O O . THR A 1 201 ? 13.200 -6.852 -14.171 1.00 94.00 201 THR A O 1
ATOM 1589 N N . VAL A 1 202 ? 11.353 -6.015 -13.215 1.00 92.12 202 VAL A N 1
ATOM 1590 C CA . VAL A 1 202 ? 12.033 -5.076 -12.306 1.00 92.12 202 VAL A CA 1
ATOM 1591 C C . VAL A 1 202 ? 12.032 -5.616 -10.879 1.00 92.12 202 VAL A C 1
ATOM 1593 O O . VAL A 1 202 ? 13.050 -5.558 -10.184 1.00 92.12 202 VAL A O 1
ATOM 1596 N N . VAL A 1 203 ? 10.895 -6.142 -10.429 1.00 91.25 203 VAL A N 1
ATOM 1597 C CA . VAL A 1 203 ? 10.737 -6.817 -9.141 1.00 91.25 203 VAL A CA 1
ATOM 1598 C C . VAL A 1 203 ? 10.245 -8.227 -9.424 1.00 91.25 203 VAL A C 1
ATOM 1600 O O . VAL A 1 203 ? 9.208 -8.408 -10.044 1.00 91.25 203 VAL A O 1
ATOM 1603 N N . ASP A 1 204 ? 10.985 -9.232 -8.962 1.00 93.12 204 ASP A N 1
ATOM 1604 C CA . ASP A 1 204 ? 10.579 -10.622 -9.152 1.00 93.12 204 ASP A CA 1
ATOM 1605 C C . ASP A 1 204 ? 9.302 -10.905 -8.343 1.00 93.12 204 ASP A C 1
ATOM 1607 O O . ASP A 1 204 ? 9.249 -10.685 -7.128 1.00 93.12 204 ASP A O 1
ATOM 1611 N N . ILE A 1 205 ? 8.272 -11.440 -8.999 1.00 91.56 205 ILE A N 1
ATOM 1612 C CA . ILE A 1 205 ? 7.014 -11.846 -8.362 1.00 91.56 205 ILE A CA 1
ATOM 1613 C C . ILE A 1 205 ? 7.226 -12.834 -7.207 1.00 91.56 205 ILE A C 1
ATOM 1615 O O . ILE A 1 205 ? 6.456 -12.841 -6.236 1.00 91.56 205 ILE A O 1
ATOM 1619 N N . ALA A 1 206 ? 8.300 -13.630 -7.254 1.00 89.31 206 ALA A N 1
ATOM 1620 C CA . ALA A 1 206 ? 8.718 -14.502 -6.165 1.00 89.31 206 ALA A CA 1
ATOM 1621 C C . ALA A 1 206 ? 8.913 -13.739 -4.847 1.00 89.31 206 ALA A C 1
ATOM 1623 O O . ALA A 1 206 ? 8.647 -14.300 -3.783 1.00 89.31 206 ALA A O 1
ATOM 1624 N N . ASP A 1 207 ? 9.292 -12.460 -4.885 1.00 87.25 207 ASP A N 1
ATOM 1625 C CA . ASP A 1 207 ? 9.436 -11.636 -3.686 1.00 87.25 207 ASP A CA 1
ATOM 1626 C C . ASP A 1 207 ? 8.087 -11.360 -3.020 1.00 87.25 207 ASP A C 1
ATOM 1628 O O . ASP A 1 207 ? 7.977 -11.429 -1.796 1.00 87.25 207 ASP A O 1
ATOM 1632 N N . SER A 1 208 ? 7.033 -11.106 -3.799 1.00 86.25 208 SER A N 1
ATOM 1633 C CA . SER A 1 208 ? 5.683 -10.915 -3.249 1.00 86.25 208 SER A CA 1
ATOM 1634 C C . SER A 1 208 ? 5.070 -12.220 -2.753 1.00 86.25 208 SER A C 1
ATOM 1636 O O . SER A 1 208 ? 4.459 -12.245 -1.683 1.00 86.25 208 SER A O 1
ATOM 1638 N N . ARG A 1 209 ? 5.309 -13.330 -3.462 1.00 86.06 209 ARG A N 1
ATOM 1639 C CA . ARG A 1 209 ? 4.945 -14.671 -2.981 1.00 86.06 209 ARG A CA 1
ATOM 1640 C C . ARG A 1 209 ? 5.649 -14.994 -1.659 1.00 86.06 209 ARG A C 1
ATOM 1642 O O . ARG A 1 209 ? 5.008 -15.441 -0.710 1.00 86.06 209 ARG A O 1
ATOM 1649 N N . ALA A 1 210 ? 6.950 -14.712 -1.556 1.00 83.31 210 ALA A N 1
ATOM 1650 C CA . ALA A 1 210 ? 7.740 -14.942 -0.347 1.00 83.31 210 ALA A CA 1
ATOM 1651 C C . ALA A 1 210 ? 7.329 -14.028 0.818 1.00 83.31 210 ALA A C 1
ATOM 1653 O O . ALA A 1 210 ? 7.323 -14.475 1.968 1.00 83.31 210 ALA A O 1
ATOM 1654 N N . LEU A 1 211 ? 6.979 -12.767 0.539 1.00 80.62 211 LEU A N 1
ATOM 1655 C CA . LEU A 1 211 ? 6.434 -11.836 1.528 1.00 80.62 211 LEU A CA 1
ATOM 1656 C C . LEU A 1 211 ? 5.174 -12.420 2.177 1.00 80.62 211 LEU A C 1
ATOM 1658 O O . LEU A 1 211 ? 5.082 -12.465 3.402 1.00 80.62 211 LEU A O 1
ATOM 1662 N N . LEU A 1 212 ? 4.242 -12.927 1.370 1.00 78.44 212 LEU A N 1
ATOM 1663 C CA . LEU A 1 212 ? 2.968 -13.456 1.861 1.00 78.44 212 LEU A CA 1
ATOM 1664 C C . LEU A 1 212 ? 3.097 -14.829 2.517 1.00 78.44 212 LEU A C 1
ATOM 1666 O O . LEU A 1 212 ? 2.445 -15.076 3.529 1.00 78.44 212 LEU A O 1
ATOM 1670 N N . ALA A 1 213 ? 4.005 -15.681 2.036 1.00 74.81 213 ALA A N 1
ATOM 1671 C CA . ALA A 1 213 ? 4.337 -16.935 2.712 1.00 74.81 213 ALA A CA 1
ATOM 1672 C C . ALA A 1 213 ? 4.843 -16.699 4.149 1.00 74.81 213 ALA A C 1
ATOM 1674 O O . ALA A 1 213 ? 4.545 -17.472 5.059 1.00 74.81 213 ALA A O 1
ATOM 1675 N N . LYS A 1 214 ? 5.587 -15.605 4.369 1.00 66.75 214 LYS A N 1
ATOM 1676 C CA . LYS A 1 214 ? 6.069 -15.190 5.697 1.00 66.75 214 LYS A CA 1
ATOM 1677 C C . LYS A 1 214 ? 5.028 -14.430 6.509 1.00 66.75 214 LYS A C 1
ATOM 1679 O O . LYS A 1 214 ? 5.094 -14.465 7.733 1.00 66.75 214 LYS A O 1
ATOM 1684 N N . ALA A 1 215 ? 4.107 -13.731 5.849 1.00 61.44 215 ALA A N 1
ATOM 1685 C CA . ALA A 1 215 ? 3.144 -12.864 6.507 1.00 61.44 215 ALA A CA 1
ATOM 1686 C C . ALA A 1 215 ? 2.209 -13.617 7.459 1.00 61.44 215 ALA A C 1
ATOM 1688 O O . ALA A 1 215 ? 1.704 -12.961 8.360 1.00 61.44 215 ALA A O 1
ATOM 1689 N N . GLN A 1 216 ? 1.986 -14.933 7.278 1.00 50.00 216 GLN A N 1
ATOM 1690 C CA . GLN A 1 216 ? 1.216 -15.852 8.152 1.00 50.00 216 GLN A CA 1
ATOM 1691 C C . GLN A 1 216 ? -0.102 -15.285 8.727 1.00 50.00 216 GLN A C 1
ATOM 1693 O O . GLN A 1 216 ? -0.632 -15.783 9.718 1.00 50.00 216 GLN A O 1
ATOM 1698 N N . THR A 1 217 ? -0.656 -14.241 8.116 1.00 49.84 217 THR A N 1
ATOM 1699 C CA . THR A 1 217 ? -1.755 -13.452 8.662 1.00 49.84 217 THR A CA 1
ATOM 1700 C C . THR A 1 217 ? -2.939 -13.580 7.731 1.00 49.84 217 THR A C 1
ATOM 1702 O O . THR A 1 217 ? -2.831 -13.381 6.524 1.00 49.84 217 THR A O 1
ATOM 1705 N N . ALA A 1 218 ? -4.109 -13.837 8.311 1.00 53.59 218 ALA A N 1
ATOM 1706 C CA . ALA A 1 218 ? -5.394 -13.888 7.613 1.00 53.59 218 ALA A CA 1
ATOM 1707 C C . ALA A 1 218 ? -5.819 -12.543 6.970 1.00 53.59 218 ALA A C 1
ATOM 1709 O O . ALA A 1 218 ? -6.955 -12.403 6.527 1.00 53.59 218 ALA A O 1
ATOM 1710 N N . CYS A 1 219 ? -4.932 -11.542 6.968 1.00 64.31 219 CYS A N 1
ATOM 1711 C CA . CYS A 1 219 ? -5.172 -10.164 6.547 1.00 64.31 219 CYS A CA 1
ATOM 1712 C C . CYS A 1 219 ? -4.359 -9.776 5.298 1.00 64.31 219 CYS A C 1
ATOM 1714 O O . CYS A 1 219 ? -4.416 -8.620 4.899 1.00 64.31 219 CYS A O 1
ATOM 1716 N N . ALA A 1 220 ? -3.613 -10.705 4.689 1.00 74.69 220 ALA A N 1
ATOM 1717 C CA . ALA A 1 220 ? -2.783 -10.461 3.509 1.00 74.69 220 ALA A CA 1
ATOM 1718 C C . ALA A 1 220 ? -3.256 -11.304 2.312 1.00 74.69 220 ALA A C 1
ATOM 1720 O O . ALA A 1 220 ? -3.502 -12.499 2.465 1.00 74.69 220 ALA A O 1
ATOM 1721 N N . SER A 1 221 ? -3.354 -10.710 1.121 1.00 83.56 221 SER A N 1
ATOM 1722 C CA . SER A 1 221 ? -3.743 -11.410 -0.120 1.00 83.56 221 SER A CA 1
ATOM 1723 C C . SER A 1 221 ? -2.833 -11.047 -1.295 1.00 83.56 221 SER A C 1
ATOM 1725 O O . SER A 1 221 ? -2.311 -9.934 -1.336 1.00 83.56 221 SER A O 1
ATOM 1727 N N . LEU A 1 222 ? -2.625 -11.984 -2.230 1.00 86.94 222 LEU A N 1
ATOM 1728 C CA . LEU A 1 222 ? -1.888 -11.761 -3.482 1.00 86.94 222 LEU A CA 1
ATOM 1729 C C . LEU A 1 222 ? -2.855 -11.793 -4.659 1.00 86.94 222 LEU A C 1
ATOM 1731 O O . LEU A 1 222 ? -3.618 -12.747 -4.799 1.00 86.94 222 LEU A O 1
ATOM 1735 N N . VAL A 1 223 ? -2.759 -10.809 -5.540 1.00 88.62 223 VAL A N 1
ATOM 1736 C CA . VAL A 1 223 ? -3.416 -10.795 -6.844 1.00 88.62 223 VAL A CA 1
ATOM 1737 C C . VAL A 1 223 ? -2.328 -10.763 -7.909 1.00 88.62 223 VAL A C 1
ATOM 1739 O O . VAL A 1 223 ? -1.543 -9.817 -7.973 1.00 88.62 223 VAL A O 1
ATOM 1742 N N . GLU A 1 224 ? -2.274 -11.799 -8.741 1.00 90.94 224 GLU A N 1
ATOM 1743 C CA . GLU A 1 224 ? -1.325 -11.871 -9.850 1.00 90.94 224 GLU A CA 1
ATOM 1744 C C . GLU A 1 224 ? -2.033 -11.499 -11.148 1.00 90.94 224 GLU A C 1
ATOM 1746 O O . GLU A 1 224 ? -2.973 -12.173 -11.575 1.00 90.94 224 GLU A O 1
ATOM 1751 N N . VAL A 1 225 ? -1.570 -10.431 -11.788 1.00 89.19 225 VAL A N 1
ATOM 1752 C CA . VAL A 1 225 ? -2.170 -9.906 -13.016 1.00 89.19 225 VAL A CA 1
ATOM 1753 C C . VAL A 1 225 ? -1.248 -10.113 -14.200 1.00 89.19 225 VAL A C 1
ATOM 1755 O O . VAL A 1 225 ? -0.026 -10.070 -14.064 1.00 89.19 225 VAL A O 1
ATOM 1758 N N . ASP A 1 226 ? -1.832 -10.338 -15.370 1.00 89.19 226 ASP A N 1
ATOM 1759 C CA . ASP A 1 226 ? -1.068 -10.410 -16.605 1.00 89.19 226 ASP A CA 1
ATOM 1760 C C . ASP A 1 226 ? -0.669 -8.996 -17.062 1.00 89.19 226 ASP A C 1
ATOM 1762 O O . ASP A 1 226 ? -1.313 -8.371 -17.895 1.00 89.19 226 ASP A O 1
ATOM 1766 N N . ASP A 1 227 ? 0.381 -8.449 -16.451 1.00 89.69 227 ASP A N 1
ATOM 1767 C CA . ASP A 1 227 ? 0.919 -7.106 -16.691 1.00 89.69 227 ASP A CA 1
ATOM 1768 C C . ASP A 1 227 ? 2.421 -7.085 -16.331 1.00 89.69 227 ASP A C 1
ATOM 1770 O O . ASP A 1 227 ? 2.944 -8.032 -15.731 1.00 89.69 227 ASP A O 1
ATOM 1774 N N . GLY A 1 228 ? 3.124 -6.022 -16.717 1.00 92.12 228 GLY A N 1
ATOM 1775 C CA . GLY A 1 228 ? 4.507 -5.751 -16.324 1.00 92.12 228 GLY A CA 1
ATOM 1776 C C . GLY A 1 228 ? 4.613 -4.950 -15.020 1.00 92.12 228 GLY A C 1
ATOM 1777 O O . GLY A 1 228 ? 3.627 -4.725 -14.315 1.00 92.12 228 GLY A O 1
ATOM 1778 N N . HIS A 1 229 ? 5.816 -4.443 -14.720 1.00 94.25 229 HIS A N 1
ATOM 1779 C CA . HIS A 1 229 ? 6.094 -3.676 -13.491 1.00 94.25 229 HIS A CA 1
ATOM 1780 C C . HIS A 1 229 ? 5.201 -2.436 -13.318 1.00 94.25 229 HIS A C 1
ATOM 1782 O O . HIS A 1 229 ? 4.857 -2.022 -12.209 1.00 94.25 229 HIS A O 1
ATOM 1788 N N . GLY A 1 230 ? 4.827 -1.809 -14.436 1.00 91.81 230 GLY A N 1
ATOM 1789 C CA . GLY A 1 230 ? 4.031 -0.588 -14.440 1.00 91.81 230 GLY A CA 1
ATOM 1790 C C . GLY A 1 230 ? 2.602 -0.774 -13.929 1.00 91.81 230 GLY A C 1
ATOM 1791 O O . GLY A 1 230 ? 2.016 0.218 -13.480 1.00 91.81 230 GLY A O 1
ATOM 1792 N N . LEU A 1 231 ? 2.058 -1.997 -13.974 1.00 93.38 231 LEU A N 1
ATOM 1793 C CA . LEU A 1 231 ? 0.674 -2.314 -13.608 1.00 93.38 231 LEU A CA 1
ATOM 1794 C C . LEU A 1 231 ? -0.345 -1.338 -14.235 1.00 93.38 231 LEU A C 1
ATOM 1796 O O . LEU A 1 231 ? -1.233 -0.811 -13.557 1.00 93.38 231 LEU A O 1
ATOM 1800 N N . LYS A 1 232 ? -0.157 -1.013 -15.521 1.00 91.62 232 LYS A N 1
ATOM 1801 C CA . LYS A 1 232 ? -0.956 -0.011 -16.250 1.00 91.62 232 LYS A CA 1
ATOM 1802 C C . LYS A 1 232 ? -2.418 -0.442 -16.375 1.00 91.62 232 LYS A C 1
ATOM 1804 O O . LYS A 1 232 ? -3.311 0.404 -16.287 1.00 91.62 232 LYS A O 1
ATOM 1809 N N . THR A 1 233 ? -2.657 -1.747 -16.462 1.00 91.06 233 THR A N 1
ATOM 1810 C CA . THR A 1 233 ? -3.996 -2.341 -16.568 1.00 91.06 233 THR A CA 1
ATOM 1811 C C . THR A 1 233 ? -4.873 -2.068 -15.354 1.00 91.06 233 THR A C 1
ATOM 1813 O O . THR A 1 233 ? -6.081 -1.897 -15.509 1.0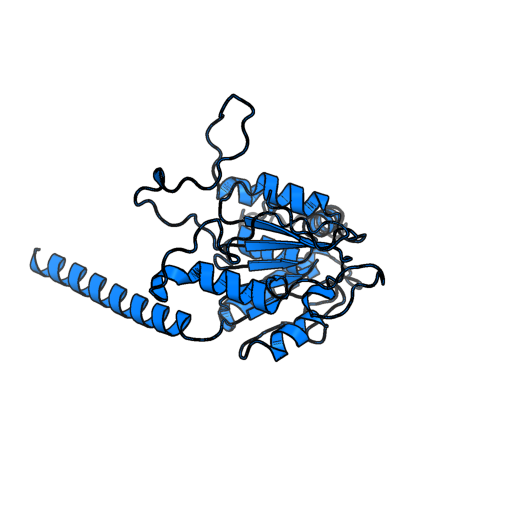0 91.06 233 THR A O 1
ATOM 1816 N N . LEU A 1 234 ? -4.293 -1.888 -14.160 1.00 91.88 234 LEU A N 1
ATOM 1817 C CA . LEU A 1 234 ? -5.049 -1.468 -12.971 1.00 91.88 234 LEU A CA 1
ATOM 1818 C C . LEU A 1 234 ? -5.659 -0.070 -13.124 1.00 91.88 234 LEU A C 1
ATOM 1820 O O . LEU A 1 234 ? -6.597 0.275 -12.410 1.00 91.88 234 LEU A O 1
ATOM 1824 N N . CYS A 1 235 ? -5.113 0.738 -14.034 1.00 93.12 235 CYS A N 1
ATOM 1825 C CA . CYS A 1 235 ? -5.597 2.074 -14.357 1.00 93.12 235 CYS A CA 1
ATOM 1826 C C . CYS A 1 235 ? -6.482 2.093 -15.618 1.00 93.12 235 CYS A C 1
ATOM 1828 O O . CYS A 1 235 ? -6.736 3.164 -16.166 1.00 93.12 235 CYS A O 1
ATOM 1830 N N . GLY A 1 236 ? -6.913 0.928 -16.116 1.00 88.25 236 GLY A N 1
ATOM 1831 C CA . GLY A 1 236 ? -7.691 0.812 -17.354 1.00 88.25 236 GLY A CA 1
ATOM 1832 C C . GLY A 1 236 ? -6.895 1.110 -18.629 1.00 88.25 236 GLY A C 1
ATOM 1833 O O . GLY A 1 236 ? -7.487 1.284 -19.690 1.00 88.25 236 GLY A O 1
ATOM 1834 N N . VAL A 1 237 ? -5.565 1.184 -18.536 1.00 88.88 237 VAL A N 1
ATOM 1835 C CA . VAL A 1 237 ? -4.673 1.349 -19.689 1.00 88.88 237 VAL A CA 1
ATOM 1836 C C . VAL A 1 237 ? -4.198 -0.039 -20.128 1.00 88.88 237 VAL A C 1
ATOM 1838 O O . VAL A 1 237 ? -3.810 -0.811 -19.254 1.00 88.88 237 VAL A O 1
ATOM 1841 N N . PRO A 1 238 ? -4.200 -0.381 -21.430 1.00 83.88 238 PRO A N 1
ATOM 1842 C CA . PRO A 1 238 ? -3.692 -1.669 -21.900 1.00 83.88 238 PRO A CA 1
ATOM 1843 C C . PRO A 1 238 ? -2.283 -1.973 -21.375 1.00 83.88 238 PRO A C 1
ATOM 1845 O O . PRO A 1 238 ? -1.490 -1.054 -21.133 1.00 83.88 238 PRO A O 1
ATOM 1848 N N . ALA A 1 239 ? -1.981 -3.260 -21.190 1.00 80.75 239 ALA A N 1
ATOM 1849 C CA . ALA A 1 239 ? -0.621 -3.676 -20.871 1.00 80.75 239 ALA A CA 1
ATOM 1850 C C . ALA A 1 239 ? 0.321 -3.325 -22.035 1.00 80.75 239 ALA A C 1
ATOM 1852 O O . ALA A 1 239 ? -0.115 -3.076 -23.158 1.00 80.75 239 ALA A O 1
ATOM 1853 N N . ASP A 1 240 ? 1.626 -3.333 -21.767 1.00 76.38 240 ASP A N 1
ATOM 1854 C CA . ASP A 1 240 ? 2.634 -3.145 -22.820 1.00 76.38 240 ASP A CA 1
ATOM 1855 C C . ASP A 1 240 ? 2.667 -4.321 -23.820 1.00 76.38 240 ASP A C 1
ATOM 1857 O O . ASP A 1 240 ? 3.177 -4.180 -24.929 1.00 76.38 240 ASP A O 1
ATOM 1861 N N . ASP A 1 241 ? 2.098 -5.464 -23.433 1.00 74.94 241 ASP A N 1
ATOM 1862 C CA . ASP A 1 241 ? 1.883 -6.634 -24.280 1.00 74.94 241 ASP A CA 1
ATOM 1863 C C . ASP A 1 241 ? 0.497 -6.545 -24.958 1.00 74.94 241 ASP A C 1
ATOM 1865 O O . ASP A 1 241 ? -0.513 -6.496 -24.245 1.00 74.94 241 ASP A O 1
ATOM 1869 N N . PRO A 1 242 ? 0.420 -6.513 -26.303 1.00 73.06 242 PRO A N 1
ATOM 1870 C CA . PRO A 1 242 ? -0.845 -6.405 -27.029 1.00 73.06 242 PRO A CA 1
ATOM 1871 C C . PRO A 1 242 ? -1.752 -7.634 -26.877 1.00 73.06 242 PRO A C 1
ATOM 1873 O O . PRO A 1 242 ? -2.958 -7.507 -27.089 1.00 73.06 242 PRO A O 1
ATOM 1876 N N . ASP A 1 243 ? -1.202 -8.790 -26.493 1.00 76.25 243 ASP A N 1
ATOM 1877 C CA . ASP A 1 243 ? -1.961 -10.031 -26.304 1.00 76.25 243 ASP A CA 1
ATOM 1878 C C . ASP A 1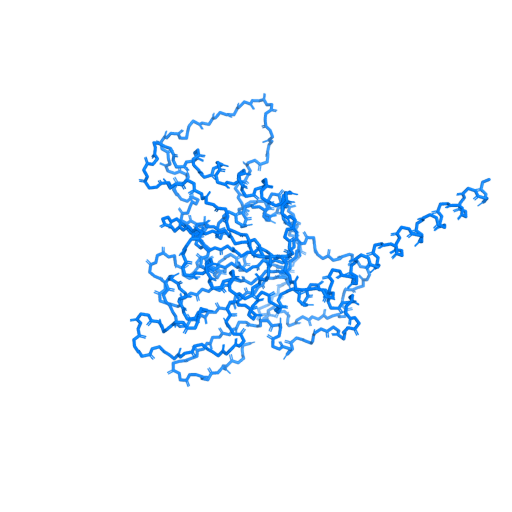 243 ? -2.528 -10.160 -24.878 1.00 76.25 243 ASP A C 1
ATOM 1880 O O . ASP A 1 243 ? -3.297 -11.078 -24.577 1.00 76.25 243 ASP A O 1
ATOM 1884 N N . ALA A 1 244 ? -2.184 -9.229 -23.981 1.00 72.00 244 ALA A N 1
ATOM 1885 C CA . ALA A 1 244 ? -2.691 -9.224 -22.619 1.00 72.00 244 ALA A CA 1
ATOM 1886 C C . ALA A 1 244 ? -4.190 -8.899 -22.587 1.00 72.00 244 ALA A C 1
ATOM 1888 O O . ALA A 1 244 ? -4.638 -7.836 -23.029 1.00 72.00 244 ALA A O 1
ATOM 1889 N N . ALA A 1 245 ? -4.974 -9.789 -21.980 1.00 74.75 245 ALA A N 1
ATOM 1890 C CA . ALA A 1 245 ? -6.391 -9.536 -21.765 1.00 74.75 245 ALA A CA 1
ATOM 1891 C C . ALA A 1 245 ? -6.595 -8.319 -20.835 1.00 74.75 245 ALA A C 1
ATOM 1893 O O . ALA A 1 245 ? -5.870 -8.165 -19.845 1.00 74.75 245 ALA A O 1
ATOM 1894 N N . PRO A 1 246 ? -7.601 -7.462 -21.097 1.00 76.44 246 PRO A N 1
ATOM 1895 C CA . PRO A 1 246 ? -7.922 -6.362 -20.200 1.00 76.44 246 PRO A CA 1
ATOM 1896 C C . PRO A 1 246 ? -8.320 -6.900 -18.825 1.00 76.44 246 PRO A C 1
ATOM 1898 O O . PRO A 1 246 ? -9.005 -7.921 -18.708 1.00 76.44 246 PRO A O 1
ATOM 1901 N N . LEU A 1 247 ? -7.922 -6.189 -17.768 1.00 80.50 247 LEU A N 1
ATOM 1902 C CA . LEU A 1 247 ? -8.304 -6.595 -16.424 1.00 80.50 247 LEU A CA 1
ATOM 1903 C C . LEU A 1 247 ? -9.813 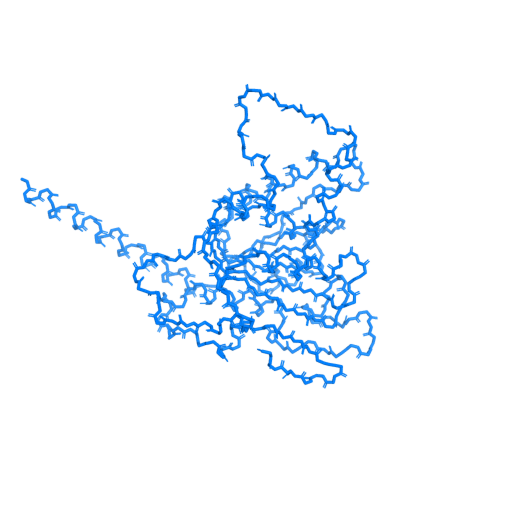-6.440 -16.204 1.00 80.50 247 LEU A C 1
ATOM 1905 O O . LEU A 1 247 ? -10.396 -5.421 -16.587 1.00 80.50 247 LEU A O 1
ATOM 1909 N N . PRO A 1 248 ? -10.456 -7.416 -15.540 1.00 78.50 248 PRO A N 1
ATOM 1910 C CA . PRO A 1 248 ? -11.857 -7.296 -15.187 1.00 78.50 248 PRO A CA 1
ATOM 1911 C C . PRO A 1 248 ? -12.050 -6.128 -14.200 1.00 78.50 248 PRO A C 1
ATOM 1913 O O . PRO A 1 248 ? -11.182 -5.893 -13.352 1.00 78.50 248 PRO A O 1
ATOM 1916 N N . PRO A 1 249 ? -13.203 -5.427 -14.234 1.00 78.06 249 PRO A N 1
ATOM 1917 C CA . PRO A 1 249 ? -13.437 -4.234 -13.417 1.00 78.06 249 PRO A CA 1
ATOM 1918 C C . PRO A 1 249 ? -13.099 -4.360 -11.918 1.00 78.06 249 PRO A C 1
ATOM 1920 O O . PRO A 1 249 ? -12.554 -3.403 -11.373 1.00 78.06 249 PRO A O 1
ATOM 1923 N N . PRO A 1 250 ? -13.349 -5.495 -11.226 1.00 78.31 250 PRO A N 1
ATOM 1924 C CA . PRO A 1 250 ? -13.005 -5.646 -9.807 1.00 78.31 250 PRO A CA 1
ATOM 1925 C C . PRO A 1 250 ? -11.511 -5.524 -9.482 1.00 78.31 250 PRO A C 1
ATOM 1927 O O . PRO A 1 250 ? -11.167 -5.276 -8.330 1.00 78.31 250 PRO A O 1
ATOM 1930 N N . LEU A 1 251 ? -10.633 -5.702 -10.473 1.00 81.62 251 LEU A N 1
ATOM 1931 C CA . LEU A 1 251 ? -9.185 -5.589 -10.304 1.00 81.62 251 LEU A CA 1
ATOM 1932 C C . LEU A 1 251 ? -8.649 -4.192 -10.625 1.00 81.62 251 LEU A C 1
ATOM 1934 O O . LEU A 1 251 ? -7.453 -3.959 -10.481 1.00 81.62 251 LEU A O 1
ATOM 1938 N N . LEU A 1 252 ? -9.506 -3.248 -11.020 1.00 87.25 252 LEU A N 1
ATOM 1939 C CA . LEU A 1 252 ? -9.097 -1.855 -11.171 1.00 87.25 252 LEU A CA 1
ATOM 1940 C C . LEU A 1 252 ? -8.692 -1.261 -9.818 1.00 87.25 252 LEU A C 1
ATOM 1942 O O . LEU A 1 252 ? -9.251 -1.594 -8.770 1.00 87.25 252 LEU A O 1
ATOM 1946 N N . LEU A 1 253 ? -7.722 -0.347 -9.842 1.00 92.62 253 LEU A N 1
ATOM 1947 C CA . LEU A 1 253 ? -7.077 0.174 -8.637 1.00 92.62 253 LEU A CA 1
ATOM 1948 C C . LEU A 1 253 ? -8.070 0.824 -7.661 1.00 92.62 253 LEU A C 1
ATOM 1950 O O . LEU A 1 253 ? -7.975 0.632 -6.451 1.00 92.62 253 LEU A O 1
ATOM 1954 N N . ASP A 1 254 ? -9.056 1.554 -8.172 1.00 90.50 254 ASP A N 1
ATOM 1955 C CA . ASP A 1 254 ? -10.119 2.156 -7.366 1.00 90.50 254 ASP A CA 1
ATOM 1956 C C . ASP A 1 254 ? -11.022 1.104 -6.720 1.00 90.50 254 ASP A C 1
ATOM 1958 O O . ASP A 1 254 ? -11.426 1.266 -5.569 1.00 90.50 254 ASP A O 1
ATOM 1962 N N . ARG A 1 255 ? -11.297 -0.004 -7.416 1.00 90.06 255 ARG A N 1
ATOM 1963 C CA . ARG A 1 255 ? -12.111 -1.104 -6.885 1.00 90.06 255 ARG A CA 1
ATOM 1964 C C . ARG A 1 255 ? -11.385 -1.874 -5.796 1.00 90.06 255 ARG A C 1
ATOM 1966 O O . ARG A 1 255 ? -12.018 -2.225 -4.803 1.00 90.06 255 ARG A O 1
ATOM 1973 N N . LEU A 1 256 ? -10.071 -2.047 -5.919 1.00 90.19 256 LEU A N 1
ATOM 1974 C CA . LEU A 1 256 ? -9.236 -2.606 -4.854 1.00 90.19 256 LEU A CA 1
ATOM 1975 C C . LEU A 1 256 ? -9.265 -1.730 -3.593 1.00 90.19 256 LEU A C 1
ATOM 1977 O O . LEU A 1 256 ? -9.461 -2.242 -2.490 1.00 90.19 256 LEU A O 1
ATOM 1981 N N . VAL A 1 257 ? -9.122 -0.409 -3.751 1.00 92.19 257 VAL A N 1
ATOM 1982 C CA . VAL A 1 257 ? -9.180 0.550 -2.635 1.00 92.19 257 VAL A CA 1
ATOM 1983 C C . VAL A 1 257 ? -10.552 0.531 -1.959 1.00 92.19 257 VAL A C 1
ATOM 1985 O O . VAL A 1 257 ? -10.625 0.400 -0.737 1.00 92.19 257 VAL A O 1
ATOM 1988 N N . TRP A 1 258 ? -11.637 0.611 -2.736 1.00 87.88 258 TRP A N 1
ATOM 1989 C CA . TRP A 1 258 ? -13.001 0.525 -2.209 1.00 87.88 258 TRP A CA 1
ATOM 1990 C C . TRP A 1 258 ? -13.263 -0.803 -1.505 1.00 87.88 258 TRP A C 1
ATOM 1992 O O . TRP A 1 258 ? -13.782 -0.812 -0.393 1.00 87.88 258 TRP A O 1
ATOM 2002 N N . GLY A 1 259 ? -12.850 -1.917 -2.111 1.00 85.12 259 GLY A N 1
ATOM 2003 C CA . GLY A 1 259 ? -13.056 -3.245 -1.549 1.00 85.12 259 GLY A CA 1
ATOM 2004 C C . GLY A 1 259 ? -12.357 -3.435 -0.207 1.00 85.12 259 GLY A C 1
ATOM 2005 O O . GLY A 1 259 ? -12.966 -3.941 0.734 1.00 85.12 259 GLY A O 1
ATOM 2006 N N . LEU A 1 260 ? -11.111 -2.971 -0.079 1.00 85.62 260 LEU A N 1
ATOM 2007 C CA . LEU A 1 260 ? -10.392 -3.001 1.196 1.00 85.62 260 LEU A CA 1
ATOM 2008 C C . LEU A 1 260 ? -10.993 -2.057 2.238 1.00 85.62 260 LEU A C 1
ATOM 2010 O O . LEU A 1 260 ? -11.088 -2.423 3.411 1.00 85.62 260 LEU A O 1
ATOM 2014 N N . TRP A 1 261 ? -11.402 -0.856 1.825 1.00 86.50 261 TRP A N 1
ATOM 2015 C CA . TRP A 1 261 ? -12.073 0.086 2.712 1.00 86.50 261 TRP A CA 1
ATOM 2016 C C . TRP A 1 261 ? -13.376 -0.507 3.260 1.00 86.50 261 TRP A C 1
ATOM 2018 O O . TRP A 1 261 ? -13.601 -0.508 4.469 1.00 86.50 261 TRP A O 1
ATOM 2028 N N . ASP A 1 262 ? -14.205 -1.104 2.412 1.00 82.44 262 ASP A N 1
ATOM 2029 C CA . ASP A 1 262 ? -15.455 -1.724 2.845 1.00 82.44 262 ASP A CA 1
ATOM 2030 C C . ASP A 1 262 ? -15.215 -2.966 3.707 1.00 82.44 262 ASP A C 1
ATOM 2032 O O . ASP A 1 262 ? -15.873 -3.138 4.738 1.00 82.44 262 ASP A O 1
ATOM 2036 N N . ALA A 1 263 ? -14.220 -3.788 3.363 1.00 77.75 263 ALA A N 1
ATOM 2037 C CA . ALA A 1 263 ? -13.810 -4.926 4.181 1.00 77.75 263 ALA A CA 1
ATOM 2038 C C . ALA A 1 263 ? -13.317 -4.502 5.575 1.00 77.75 263 ALA A C 1
ATOM 2040 O O . ALA A 1 263 ? -13.496 -5.247 6.536 1.00 77.75 263 ALA A O 1
ATOM 2041 N N . ALA A 1 264 ? -12.740 -3.308 5.718 1.00 79.50 264 ALA A N 1
ATOM 2042 C CA . ALA A 1 264 ? -12.310 -2.783 7.010 1.00 79.50 264 ALA A CA 1
ATOM 2043 C C . ALA A 1 264 ? -13.458 -2.204 7.855 1.00 79.50 264 ALA A C 1
ATOM 2045 O O . ALA A 1 264 ? -13.371 -2.238 9.081 1.00 79.50 264 ALA A O 1
ATOM 2046 N N . ASN A 1 265 ? -14.548 -1.734 7.234 1.00 76.12 265 ASN A N 1
ATOM 2047 C CA . ASN A 1 265 ? -15.644 -1.031 7.924 1.00 76.12 265 ASN A CA 1
ATOM 2048 C C . ASN A 1 265 ? -16.995 -1.771 7.865 1.00 76.12 265 ASN A C 1
ATOM 2050 O O . ASN A 1 265 ? -18.041 -1.187 8.155 1.00 76.12 265 ASN A O 1
ATOM 2054 N N . TRP A 1 266 ? -17.013 -3.062 7.512 1.00 67.94 266 TRP A N 1
ATOM 2055 C CA . TRP A 1 266 ? -18.257 -3.818 7.290 1.00 67.94 266 TRP A CA 1
ATOM 2056 C C . TRP A 1 266 ? -19.235 -3.776 8.477 1.00 67.94 266 TRP A C 1
ATOM 2058 O O . TRP A 1 266 ? -20.444 -3.672 8.271 1.00 67.94 266 TRP A O 1
ATOM 2068 N N . ARG A 1 267 ? -18.720 -3.806 9.717 1.00 67.00 267 ARG A N 1
ATOM 2069 C CA . ARG A 1 267 ? -19.532 -3.735 10.947 1.00 67.00 267 ARG A CA 1
ATOM 2070 C C . ARG A 1 267 ? -20.248 -2.396 11.085 1.00 67.00 267 ARG A C 1
ATOM 2072 O O . ARG A 1 267 ? -21.398 -2.352 11.503 1.00 67.00 267 ARG A O 1
ATOM 2079 N N . GLU A 1 268 ? -19.564 -1.319 10.729 1.00 69.00 268 GLU A N 1
ATOM 2080 C CA . GLU A 1 268 ? -20.038 0.057 10.895 1.00 69.00 268 GLU A CA 1
ATOM 2081 C C . GLU A 1 268 ? -21.046 0.443 9.812 1.00 69.00 268 GLU A C 1
ATOM 2083 O O . GLU A 1 268 ? -21.923 1.268 10.048 1.00 69.00 268 GLU A O 1
ATOM 2088 N N . ARG A 1 269 ? -20.990 -0.219 8.651 1.00 64.00 269 ARG A N 1
ATOM 2089 C CA . ARG A 1 269 ? -21.982 -0.077 7.576 1.00 64.00 269 ARG A CA 1
ATOM 2090 C C . ARG A 1 269 ? -23.257 -0.904 7.786 1.00 64.00 269 ARG A C 1
ATOM 2092 O O . ARG A 1 269 ? -24.122 -0.900 6.916 1.00 64.00 269 ARG A O 1
ATOM 2099 N N . GLY A 1 270 ? -23.370 -1.664 8.881 1.00 57.03 270 GLY A N 1
ATOM 2100 C CA . GLY A 1 270 ? -24.491 -2.590 9.096 1.00 57.03 270 GLY A CA 1
ATOM 2101 C C . GLY A 1 270 ? -24.561 -3.724 8.063 1.00 57.03 270 GLY A C 1
ATOM 2102 O O . GLY A 1 270 ? -25.583 -4.400 7.947 1.00 57.03 270 GLY A O 1
ATOM 2103 N N . ALA A 1 271 ? -23.485 -3.935 7.300 1.00 57.78 271 ALA A N 1
ATOM 2104 C CA . ALA A 1 271 ? -23.408 -4.984 6.301 1.00 57.78 271 ALA A CA 1
ATOM 2105 C C . ALA A 1 271 ? -23.164 -6.333 6.986 1.00 57.78 271 ALA A C 1
ATOM 2107 O O . ALA A 1 271 ? -22.491 -6.425 8.017 1.00 57.78 271 ALA A O 1
ATOM 2108 N N . ARG A 1 272 ? -23.683 -7.417 6.400 1.00 51.94 272 ARG A N 1
ATOM 2109 C CA . ARG A 1 272 ? -23.249 -8.757 6.810 1.00 51.94 272 ARG A CA 1
ATOM 2110 C C . ARG A 1 272 ? -21.756 -8.883 6.532 1.00 51.94 272 ARG A C 1
ATOM 2112 O O . ARG A 1 272 ? -21.269 -8.372 5.524 1.00 51.94 272 ARG A O 1
ATOM 2119 N N . ARG A 1 273 ? -21.049 -9.583 7.424 1.00 52.38 273 ARG A N 1
ATOM 2120 C CA . ARG A 1 273 ? -19.637 -9.926 7.239 1.00 52.38 273 ARG A CA 1
ATOM 2121 C C . ARG A 1 273 ? -19.444 -10.440 5.807 1.00 52.38 273 ARG A C 1
ATOM 2123 O O . ARG A 1 273 ? -20.183 -11.353 5.424 1.00 52.38 273 ARG A O 1
ATOM 2130 N N . PRO A 1 274 ? -18.507 -9.880 5.023 1.00 49.41 274 PRO A N 1
ATOM 2131 C CA . PRO A 1 274 ? -18.277 -10.370 3.675 1.00 49.41 274 PRO A CA 1
ATOM 2132 C C . PRO A 1 274 ? -17.922 -11.860 3.761 1.00 49.41 274 PRO A C 1
ATOM 2134 O O . PRO A 1 274 ? -17.099 -12.256 4.589 1.00 49.41 274 PRO A O 1
ATOM 2137 N N . SER A 1 275 ? -18.602 -12.703 2.985 1.00 44.09 275 SER A N 1
ATOM 2138 C CA . SER A 1 275 ? -18.308 -14.136 2.954 1.00 44.09 275 SER A CA 1
ATOM 2139 C C . SER A 1 275 ? -16.944 -14.373 2.296 1.00 44.09 275 SER A C 1
ATOM 2141 O O . SER A 1 275 ? -16.497 -13.564 1.488 1.00 44.09 275 SER A O 1
ATOM 2143 N N . ALA A 1 276 ? -16.290 -15.503 2.574 1.00 42.22 276 ALA A N 1
ATOM 2144 C CA . ALA A 1 276 ? -15.029 -15.870 1.909 1.00 42.22 276 ALA A CA 1
ATOM 2145 C C . ALA A 1 276 ? -15.129 -16.070 0.385 1.00 42.22 276 ALA A C 1
ATOM 2147 O O . ALA A 1 276 ? -14.099 -16.204 -0.268 1.00 42.22 276 ALA A O 1
ATOM 2148 N N . GLY A 1 277 ? -16.347 -16.117 -0.166 1.00 37.31 277 GLY A N 1
ATOM 2149 C CA . GLY A 1 277 ? -16.618 -16.110 -1.608 1.00 37.31 277 GLY A CA 1
ATOM 2150 C C . GLY A 1 277 ? -17.078 -14.748 -2.137 1.00 37.31 277 GLY A C 1
ATOM 2151 O O . GLY A 1 277 ? -17.515 -14.650 -3.278 1.00 37.31 277 GLY A O 1
ATOM 2152 N N . SER A 1 278 ? -17.040 -13.705 -1.308 1.00 41.97 278 SER A N 1
ATOM 2153 C CA . SER A 1 278 ? -17.305 -12.338 -1.737 1.00 41.97 278 SER A CA 1
ATOM 2154 C C . SER A 1 278 ? -16.216 -11.886 -2.716 1.00 41.97 278 SER A C 1
ATOM 2156 O O . SER A 1 278 ? -15.043 -12.141 -2.445 1.00 41.97 278 SER A O 1
ATOM 2158 N N . PRO A 1 279 ? -16.540 -11.140 -3.787 1.00 41.69 279 PRO A N 1
ATOM 2159 C CA . PRO A 1 279 ? -15.528 -10.533 -4.657 1.00 41.69 279 PRO A CA 1
ATOM 2160 C C . PRO A 1 279 ? -14.591 -9.571 -3.900 1.00 41.69 279 PRO A C 1
ATOM 2162 O O . PRO A 1 279 ? -13.518 -9.246 -4.393 1.00 41.69 279 PRO A O 1
ATOM 2165 N N . PHE A 1 280 ? -14.975 -9.149 -2.687 1.00 44.69 280 PHE A N 1
ATOM 2166 C CA . PHE A 1 280 ? -14.164 -8.348 -1.765 1.00 44.69 280 PHE A CA 1
ATOM 2167 C C . PHE A 1 280 ? -13.154 -9.171 -0.942 1.00 44.69 280 PHE A C 1
ATOM 2169 O O . PHE A 1 280 ? -12.286 -8.601 -0.286 1.00 44.69 280 PHE A O 1
ATOM 2176 N N . TYR A 1 281 ? -13.264 -10.503 -0.958 1.00 46.91 281 TYR A N 1
ATOM 2177 C CA . TYR A 1 281 ? -12.262 -11.424 -0.434 1.00 46.91 281 TYR A CA 1
ATOM 2178 C C . TYR A 1 281 ? -11.389 -11.882 -1.601 1.00 46.91 281 TYR A C 1
ATOM 2180 O O . TYR A 1 281 ? -11.728 -12.803 -2.342 1.00 46.91 281 TYR A O 1
ATOM 2188 N N . PHE A 1 282 ? -10.254 -11.210 -1.779 1.00 45.62 282 PHE A N 1
ATOM 2189 C CA . PHE A 1 282 ? -9.269 -11.595 -2.780 1.00 45.62 282 PHE A CA 1
ATOM 2190 C C . PHE A 1 282 ? -8.609 -12.912 -2.356 1.00 45.62 282 PHE A C 1
ATOM 2192 O O . PHE A 1 282 ? -7.602 -12.928 -1.648 1.00 45.62 282 PHE A O 1
ATOM 2199 N N . ARG A 1 283 ? -9.193 -14.043 -2.767 1.00 40.62 283 ARG A N 1
ATOM 2200 C CA . ARG A 1 283 ? -8.399 -15.257 -2.974 1.00 40.62 283 ARG A CA 1
ATOM 2201 C C . ARG A 1 283 ? -7.384 -14.968 -4.074 1.00 40.62 283 ARG A C 1
ATOM 2203 O O . ARG A 1 283 ? -7.613 -14.098 -4.909 1.00 40.62 283 ARG A O 1
ATOM 2210 N N . THR A 1 284 ? -6.269 -15.687 -4.066 1.00 36.69 284 THR A N 1
ATOM 2211 C CA . THR A 1 284 ? -5.315 -15.707 -5.177 1.00 36.69 284 THR A CA 1
ATOM 2212 C C . THR A 1 284 ? -6.057 -15.909 -6.495 1.00 36.69 284 THR A C 1
ATOM 2214 O O . THR A 1 284 ? -6.471 -17.020 -6.812 1.00 36.69 284 THR A O 1
ATOM 2217 N N . TYR A 1 285 ? -6.250 -14.826 -7.247 1.00 39.53 285 TYR A N 1
ATOM 2218 C CA . TYR A 1 285 ? -6.726 -14.885 -8.620 1.00 39.53 285 TYR A CA 1
ATOM 2219 C C . TYR A 1 285 ? -5.494 -15.097 -9.486 1.00 39.53 285 TYR A C 1
ATOM 2221 O O . TYR A 1 285 ? -4.624 -14.229 -9.547 1.00 39.53 285 TYR A O 1
ATOM 2229 N N . SER A 1 286 ? -5.408 -16.254 -10.138 1.00 41.28 286 SER A N 1
ATOM 2230 C CA . SER A 1 286 ? -4.534 -16.404 -11.293 1.00 41.28 286 SER A CA 1
ATOM 2231 C C . SER A 1 286 ? -5.423 -16.334 -12.523 1.00 41.28 286 SER A C 1
ATOM 2233 O O . SER A 1 286 ? -6.210 -17.241 -12.773 1.00 41.28 286 SER A O 1
ATOM 2235 N N . ILE A 1 287 ? -5.352 -15.222 -13.253 1.00 42.03 287 ILE A N 1
ATOM 2236 C CA . ILE A 1 287 ? -6.029 -15.104 -14.548 1.00 42.03 287 ILE A CA 1
ATOM 2237 C C . ILE A 1 287 ? -5.193 -15.898 -15.551 1.00 42.03 287 ILE A C 1
ATOM 2239 O O . ILE A 1 287 ? -4.015 -15.581 -15.751 1.00 42.03 287 ILE A O 1
ATOM 2243 N N . GLY A 1 288 ? -5.759 -16.976 -16.097 1.00 34.91 288 GLY A N 1
ATOM 2244 C CA . GLY A 1 288 ? -5.128 -17.746 -17.167 1.00 34.91 288 GLY A CA 1
ATOM 2245 C C . GLY A 1 288 ? -5.123 -16.970 -18.493 1.00 34.91 288 GLY A C 1
ATOM 2246 O O . GLY A 1 288 ? -5.865 -15.994 -18.624 1.00 34.91 288 GLY A O 1
ATOM 2247 N N . PRO A 1 289 ? -4.338 -17.402 -19.497 1.00 34.34 289 PRO A N 1
ATOM 2248 C CA . PRO A 1 289 ? -4.199 -16.737 -20.805 1.00 34.34 289 PRO A CA 1
ATOM 2249 C C . PRO A 1 289 ? -5.467 -16.748 -21.698 1.00 34.34 289 PRO A C 1
ATOM 2251 O O . PRO A 1 289 ? -5.376 -16.661 -22.914 1.00 34.34 289 PRO A O 1
ATOM 2254 N N . GLY A 1 290 ? -6.666 -16.828 -21.116 1.00 40.72 290 GLY A N 1
ATOM 2255 C CA . GLY A 1 290 ? -7.953 -16.780 -21.819 1.00 40.72 290 GLY A CA 1
ATOM 2256 C C . GLY A 1 290 ? -9.062 -16.052 -21.052 1.00 40.72 290 GLY A C 1
ATOM 2257 O O . GLY A 1 290 ? -10.230 -16.204 -21.388 1.00 40.72 290 GLY A O 1
ATOM 2258 N N . GLY A 1 291 ? -8.734 -15.303 -19.992 1.00 34.03 291 GLY A N 1
ATOM 2259 C CA . GLY A 1 291 ? -9.734 -14.594 -19.179 1.00 34.03 291 GLY A CA 1
ATOM 2260 C C . GLY A 1 291 ? -10.556 -15.489 -18.240 1.00 34.03 291 GLY A C 1
ATOM 2261 O O . GLY A 1 291 ? -11.389 -14.978 -17.493 1.00 34.03 291 GLY A O 1
ATOM 2262 N N . GLU A 1 292 ? -10.306 -16.801 -18.218 1.00 31.98 292 GLU A N 1
ATOM 2263 C CA . GLU A 1 292 ? -10.907 -17.701 -17.236 1.00 31.98 292 GLU A CA 1
ATOM 2264 C C . GLU A 1 292 ? -10.282 -17.475 -15.852 1.00 31.98 292 GLU A C 1
ATOM 2266 O O . GLU A 1 292 ? -9.070 -17.607 -15.644 1.00 31.98 292 GLU A O 1
ATOM 2271 N N . SER A 1 293 ? -11.129 -17.107 -14.891 1.00 36.34 293 SER A N 1
ATOM 2272 C CA . SER A 1 293 ? -10.784 -17.038 -13.478 1.00 36.34 293 SER A CA 1
ATOM 2273 C C . SER A 1 293 ? -10.934 -18.426 -12.856 1.00 36.34 293 SER A C 1
ATOM 2275 O O . SER A 1 293 ? -12.034 -18.875 -12.541 1.00 36.34 293 SER A O 1
ATOM 2277 N N . SER A 1 294 ? -9.823 -19.127 -12.638 1.00 34.75 294 SER A N 1
ATOM 2278 C CA . SER A 1 294 ? -9.841 -20.328 -11.801 1.00 34.75 294 SER A CA 1
ATOM 2279 C C . SER A 1 294 ? -9.700 -19.930 -10.330 1.00 34.75 294 SER A C 1
ATOM 2281 O O . SER A 1 294 ? -8.718 -19.285 -9.951 1.00 34.75 294 SER A O 1
ATOM 2283 N N . LEU A 1 295 ? -10.674 -20.318 -9.503 1.00 29.70 295 LEU A N 1
ATOM 2284 C CA . LEU A 1 295 ? -10.596 -20.215 -8.044 1.00 29.70 295 LEU A CA 1
ATOM 2285 C C . LEU A 1 295 ? -9.609 -21.267 -7.511 1.00 29.70 295 LEU A C 1
ATOM 2287 O O . LEU A 1 295 ? -9.842 -22.462 -7.688 1.00 29.70 295 LEU A O 1
ATOM 2291 N N . GLY A 1 296 ? -8.533 -20.813 -6.863 1.00 31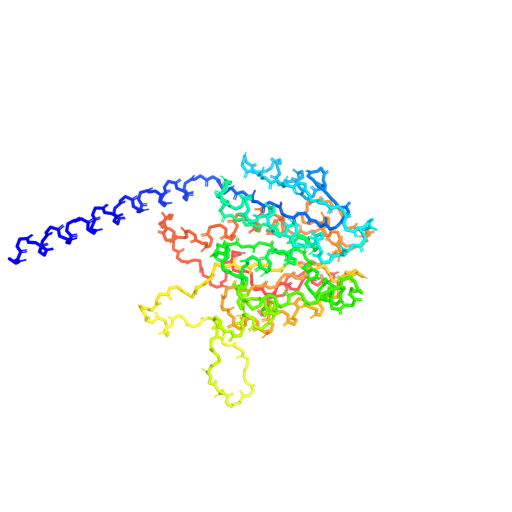.64 296 GLY A N 1
ATOM 2292 C CA . GLY A 1 296 ? -7.669 -21.633 -6.000 1.00 31.64 296 GLY A CA 1
ATOM 2293 C C . GLY A 1 296 ? -8.185 -21.727 -4.568 1.00 31.64 296 GLY A C 1
ATOM 2294 O O . GLY A 1 296 ? -8.807 -20.753 -4.072 1.00 31.64 296 GLY A O 1
#

InterPro domains:
  IPR000073 Alpha/beta hydrolase fold-1 [PF12697] (33-229)
  IPR029058 Alpha/Beta hydrolase fold [G3DSA:3.40.50.1820] (29-235)
  IPR029058 Alpha/Beta hydrolase fold [SSF53474] (28-231)

Radius of gyration: 20.75 Å; chains: 1; bounding box: 54×49×73 Å

Foldseek 3Di:
DVVVVVVVVVVVVVVVVVVLVVLLVQLVAFWAEEEEEAAPDFCPDLVNVLCVVQGVHYDTDGADHCPPDPWNVVSLVRSLVVVLVCCVVSVTQEYEAAASRLLSVLVCQLLVSAQHEYERELHNNVVSVVSNVPTPPPDPPPPVPPDPPPDRSLVSLCVLDPDDDDDPDDDDDDDDDPPPDDPDDDSRGAAYEYEYAPAEPPHDVVVVVVVVVSNPDPRYAYEYANAYSSPCLLSVDDHPDPLGDRDDPCSRPSNLRVLSSCQRSVVSNVHDNQDCPHSSNDHHFDQPSPRDTDGD

Sequence (296 aa):
REAARRAREAASRAREAVRREEAARKAARPPRVLFVHGLESGPHGLKARYLAERFEHSLCVAMPNSATATSFVHDYEECLELQREALAAFKPDVIVGSSFGGALCLDLISRGFWIGPAVLLCPAHRNIMHRILRDPSREFPFRRGSDPHIRLPLLHLRRRFPERRFYPGGTAPPAWDASTSGDHGHPEGGPYVVVHGKRDTVVDIADSRALLAKAQTACASLVEVDDGHGLKTLCGVPADDPDAAPLPPPLLLDRLVWGLWDAANWRERGARRPSAGSPFYFRTYSIGPGGESSLG

pLDDT: mean 72.83, std 23.58, range [24.33, 98.38]

Secondary structure (DSSP, 8-state):
-HHHHHHHHHHHHHHHHHHHHHHHHHHHSPPPEEEEPPTT--TTSHHHHHHHHH-TTEEE-----TTS-S-HHHHHHHHHHHHHHHHHHH--SEEEEETHHHHHHHHHHHHTS--S-EEEES--HHHHHHHHHH-TT------TTS-TT-S-HHHHHHHHS-------S---PPP--GGG--S----SS--EEEEEETT-SSS-HHHHHHHHHHH--TTEEEEEES--TT-GGGGTPPPSSTTPPPPPGGGSHHHHHHHHHHHHHTTTTT-----TTSTTS---EEE-TTS-EEE-

Organism: NCBI:txid35677